Protein 4IKC (pdb70)

Radius of gyration: 18.91 Å; Cα contacts (8 Å, |Δi|>4): 505; chains: 1; bounding box: 49×42×54 Å

CATH classification: 3.90.190.10

Structure (mmCIF, N/CA/C/O backbone):
data_4IKC
#
_entry.id   4IKC
#
_cell.length_a   77.580
_cell.length_b   77.580
_cell.length_c   85.240
_cell.angle_alpha   90.00
_cell.angle_beta   90.00
_cell.angle_gamma   120.00
#
_symmetry.space_group_name_H-M   'P 64'
#
loop_
_entity.id
_entity.type
_entity.pdbx_description
1 polymer 'Phosphotidylinositol phosphatase PTPRQ'
2 non-polymer 'SULFATE ION'
3 non-polymer 'CHLORIDE ION'
4 water water
#
loop_
_atom_site.group_PDB
_atom_site.id
_atom_site.type_symbol
_atom_site.label_atom_id
_atom_site.label_alt_id
_atom_site.label_comp_id
_atom_site.label_asym_id
_atom_site.label_entity_id
_atom_site.label_seq_id
_atom_site.pdbx_PDB_ins_code
_atom_site.Cartn_x
_atom_site.Cartn_y
_atom_site.Cartn_z
_atom_site.occupancy
_atom_site.B_iso_or_equiv
_atom_site.auth_seq_id
_atom_site.auth_comp_id
_atom_site.auth_asym_id
_atom_site.auth_atom_id
_atom_site.pdbx_PDB_model_num
ATOM 1 N N . HIS A 1 1 ? 42.619 0.705 -11.546 1.00 51.87 2659 HIS A N 1
ATOM 2 C CA . HIS A 1 1 ? 42.180 1.526 -10.422 1.00 45.37 2659 HIS A CA 1
ATOM 3 C C . HIS A 1 1 ? 43.167 1.424 -9.244 1.00 34.78 2659 HIS A C 1
ATOM 4 O O . HIS A 1 1 ? 43.668 0.345 -8.906 1.00 34.13 2659 HIS A O 1
ATOM 18 N N . MET A 1 2 ? 43.477 2.580 -8.666 1.00 27.01 2660 MET A N 1
ATOM 19 C CA . MET A 1 2 ? 44.440 2.681 -7.576 1.00 20.83 2660 MET A CA 1
ATOM 20 C C . MET A 1 2 ? 44.059 3.892 -6.769 1.00 18.13 2660 MET A C 1
ATOM 21 O O . MET A 1 2 ? 43.550 4.866 -7.316 1.00 19.27 2660 MET A O 1
ATOM 35 N N . PRO A 1 3 ? 44.361 3.880 -5.461 1.00 16.05 2661 PRO A N 1
ATOM 36 C CA . PRO A 1 3 ? 44.353 5.124 -4.713 1.00 15.18 2661 PRO A CA 1
ATOM 37 C C . PRO A 1 3 ? 45.281 6.159 -5.355 1.00 14.00 2661 PRO A C 1
ATOM 38 O O . PRO A 1 3 ? 46.174 5.833 -6.191 1.00 17.89 2661 PRO A O 1
ATOM 49 N N . ILE A 1 4 ? 45.086 7.408 -4.941 1.00 13.89 2662 ILE A N 1
ATOM 50 C CA . ILE A 1 4 ? 45.827 8.559 -5.485 1.00 14.85 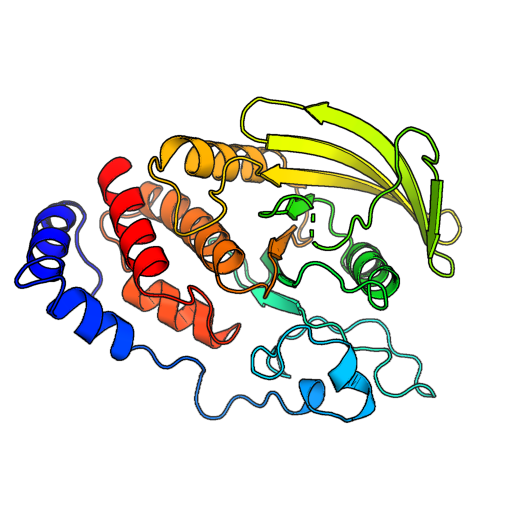2662 ILE A CA 1
ATOM 51 C C . ILE A 1 4 ? 46.736 9.119 -4.381 1.00 17.14 2662 ILE A C 1
ATOM 52 O O . ILE A 1 4 ? 46.276 9.359 -3.272 1.00 16.52 2662 ILE A O 1
ATOM 68 N N . SER A 1 5 ? 48.019 9.344 -4.666 1.00 17.49 2663 SER A N 1
ATOM 69 C CA . SER A 1 5 ? 48.892 9.896 -3.642 1.00 18.68 2663 SER A CA 1
ATOM 70 C C . SER A 1 5 ? 48.496 11.334 -3.331 1.00 18.99 2663 SER A C 1
ATOM 71 O O . SER A 1 5 ? 48.008 12.032 -4.192 1.00 20.47 2663 SER A O 1
ATOM 79 N N . LYS A 1 6 ? 48.659 11.764 -2.086 1.00 18.88 2664 LYS A N 1
ATOM 80 C CA . LYS A 1 6 ? 48.466 13.166 -1.727 1.00 19.79 2664 LYS A CA 1
ATOM 81 C C . LYS A 1 6 ? 49.205 14.099 -2.684 1.00 20.22 2664 LYS A C 1
ATOM 82 O O . LYS A 1 6 ? 48.627 15.105 -3.111 1.00 23.65 2664 LYS A O 1
ATOM 101 N N . LYS A 1 7 ? 50.453 13.769 -3.016 1.00 23.12 2665 LYS A N 1
ATOM 102 C CA . LYS A 1 7 ? 51.254 14.640 -3.885 1.00 25.92 2665 LYS A CA 1
ATOM 103 C C . LYS A 1 7 ? 50.659 14.793 -5.287 1.00 33.22 2665 LYS A C 1
ATOM 104 O O . LYS A 1 7 ? 50.788 15.844 -5.913 1.00 32.34 2665 LYS A O 1
ATOM 123 N N . SER A 1 8 ? 50.021 13.736 -5.770 1.00 24.32 2666 SER A N 1
ATOM 124 C CA . SER A 1 8 ? 49.415 13.727 -7.100 1.00 23.26 2666 SER A CA 1
ATOM 125 C C . SER A 1 8 ? 47.966 14.214 -7.105 1.00 20.45 2666 SER A C 1
ATOM 126 O O . SER A 1 8 ? 47.388 14.363 -8.170 1.00 21.91 2666 SER A O 1
ATOM 134 N N . PHE A 1 9 ? 47.371 14.484 -5.945 1.00 19.28 2667 PHE A N 1
ATOM 135 C CA . PHE A 1 9 ? 45.924 14.632 -5.917 1.00 18.09 2667 PHE A CA 1
ATOM 136 C C . PHE A 1 9 ? 45.414 15.862 -6.682 1.00 19.40 2667 PHE A C 1
ATOM 137 O O . PHE A 1 9 ? 44.391 15.800 -7.381 1.00 18.99 2667 PHE A O 1
ATOM 154 N N . LEU A 1 10 ? 46.110 16.987 -6.585 1.00 21.14 2668 LEU A N 1
ATOM 155 C CA . LEU A 1 10 ? 45.620 18.188 -7.284 1.00 22.59 2668 LEU A CA 1
ATOM 156 C C . LEU A 1 10 ? 45.676 17.993 -8.800 1.00 19.57 2668 LEU A C 1
ATOM 157 O O . LEU A 1 10 ? 44.719 18.314 -9.506 1.00 22.51 2668 LEU A O 1
ATOM 173 N N . GLN A 1 11 ? 46.770 17.436 -9.293 1.00 21.65 2669 GLN A N 1
ATOM 174 C CA . GLN A 1 11 ? 46.881 17.106 -10.710 1.00 24.00 2669 GLN A CA 1
ATOM 175 C C . GLN A 1 11 ? 45.788 16.134 -11.171 1.00 26.09 2669 GLN A C 1
ATOM 176 O O . GLN A 1 11 ? 45.225 16.263 -12.266 1.00 22.70 2669 GLN A O 1
ATOM 190 N N . HIS A 1 12 ? 45.493 15.149 -10.333 1.00 19.18 2670 HIS A N 1
ATOM 191 C CA . HIS A 1 12 ? 44.432 14.191 -10.610 1.00 18.38 2670 HIS A CA 1
ATOM 192 C C . HIS A 1 12 ? 43.096 14.905 -10.793 1.00 19.41 2670 HIS A C 1
ATOM 193 O O . HIS A 1 12 ? 42.383 14.675 -11.774 1.00 19.80 2670 HIS A O 1
ATOM 208 N N . VAL A 1 13 ? 42.737 15.775 -9.851 1.00 18.87 2671 VAL A N 1
ATOM 209 C CA . VAL A 1 13 ? 41.490 16.497 -9.941 1.00 17.27 2671 VAL A CA 1
ATOM 210 C C . VAL A 1 13 ? 41.459 17.428 -11.163 1.00 19.11 2671 VAL A C 1
ATOM 211 O O . VAL A 1 13 ? 40.424 17.506 -11.842 1.00 19.70 2671 VAL A O 1
ATOM 224 N N . GLU A 1 14 ? 42.578 18.077 -11.459 1.00 21.84 2672 GLU A N 1
ATOM 225 C CA . GLU A 1 14 ? 42.633 18.968 -12.633 1.00 21.92 2672 GLU A CA 1
ATOM 226 C C . GLU A 1 14 ? 42.365 18.198 -13.909 1.00 22.67 2672 GLU A C 1
ATOM 227 O O . GLU A 1 14 ? 41.630 18.670 -14.782 1.00 23.27 2672 GLU A O 1
ATOM 239 N N . GLU A 1 15 ? 42.900 16.991 -14.006 1.00 21.12 2673 GLU A N 1
ATOM 240 C CA . GLU A 1 15 ? 42.657 16.149 -15.165 1.00 25.38 2673 GLU A CA 1
ATOM 241 C C . GLU A 1 15 ? 41.178 15.737 -15.250 1.00 22.29 2673 GLU A C 1
ATOM 242 O O . GLU A 1 15 ? 40.580 15.682 -16.338 1.00 25.80 2673 GLU A O 1
ATOM 254 N N . LEU A 1 16 ? 40.564 15.459 -14.097 1.00 20.83 2674 LEU A N 1
ATOM 255 C CA . LEU A 1 16 ? 39.166 15.052 -14.106 1.00 19.57 2674 LEU A CA 1
ATOM 256 C C . LEU A 1 16 ? 38.245 16.199 -14.511 1.00 22.41 2674 LEU A C 1
ATOM 257 O O . LEU A 1 16 ? 37.155 15.991 -15.051 1.00 20.68 2674 LEU A O 1
ATOM 273 N N . CYS A 1 17 ? 38.670 17.421 -14.217 1.00 20.03 2675 CYS A N 1
ATOM 274 C CA . CYS A 1 17 ? 37.868 18.607 -14.488 1.00 23.80 2675 CYS A CA 1
ATOM 275 C C . CYS A 1 17 ? 37.973 19.101 -15.930 1.00 24.14 2675 CYS A C 1
ATOM 276 O O . CYS A 1 17 ? 37.094 19.825 -16.385 1.00 28.01 2675 CYS A O 1
ATOM 284 N N . THR A 1 18 ? 39.022 18.730 -16.642 1.00 23.28 2676 THR A N 1
ATOM 285 C CA . THR A 1 18 ? 39.217 19.299 -17.987 1.00 24.85 2676 THR A CA 1
ATOM 286 C C . THR A 1 18 ? 38.138 18.825 -18.983 1.00 28.68 2676 THR A C 1
ATOM 287 O O . THR A 1 18 ? 37.437 17.859 -18.737 1.00 30.35 2676 THR A O 1
ATOM 298 N N . ASN A 1 19 ? 38.011 19.511 -20.129 1.00 31.03 2677 ASN A N 1
ATOM 299 C CA . ASN A 1 19 ? 36.980 19.165 -21.125 1.00 31.84 2677 ASN A CA 1
ATOM 300 C C . ASN A 1 19 ? 35.564 18.992 -20.527 1.00 30.72 2677 ASN A C 1
ATOM 301 O O . ASN A 1 19 ? 34.832 18.021 -20.815 1.00 33.97 2677 ASN A O 1
ATOM 312 N N . ASN A 1 20 ? 35.185 19.949 -19.693 1.00 24.94 2678 ASN A N 1
ATOM 313 C CA . ASN A 1 20 ? 33.892 19.971 -19.057 1.00 29.37 2678 ASN A CA 1
ATOM 314 C C . ASN A 1 20 ? 33.626 18.762 -18.164 1.00 34.88 2678 ASN A C 1
ATOM 315 O O . ASN A 1 20 ? 32.610 18.087 -18.321 1.00 30.64 2678 ASN A O 1
ATOM 326 N N . ASN A 1 21 ? 34.553 18.502 -17.244 1.00 26.13 2679 ASN A N 1
ATOM 327 C CA . ASN A 1 21 ? 34.463 17.368 -16.327 1.00 24.31 2679 ASN A CA 1
ATOM 328 C C . ASN A 1 21 ? 34.259 16.066 -17.079 1.00 28.88 2679 ASN A C 1
ATOM 329 O O . ASN A 1 21 ? 33.609 15.155 -16.559 1.00 27.28 2679 ASN A O 1
ATOM 340 N N . LEU A 1 22 ? 34.809 15.956 -18.287 1.00 28.47 2680 LEU A N 1
ATOM 341 C CA . LEU A 1 22 ? 34.674 14.742 -19.071 1.00 29.62 2680 LEU A CA 1
ATOM 342 C C . LEU A 1 22 ? 35.035 13.491 -18.259 1.00 30.26 2680 LEU A C 1
ATOM 343 O O . LEU A 1 22 ? 34.234 12.571 -18.154 1.00 30.31 2680 LEU A O 1
ATOM 359 N N . LYS A 1 23 ? 36.239 13.450 -17.692 1.00 24.30 2681 LYS A N 1
ATOM 360 C CA . LYS A 1 23 ? 36.690 12.254 -17.001 1.00 21.38 2681 LYS A CA 1
ATOM 361 C C . LYS A 1 23 ? 35.997 12.114 -15.632 1.00 18.38 2681 LYS A C 1
ATOM 362 O O . LYS A 1 23 ? 35.759 11.004 -15.176 1.00 23.88 2681 LYS A O 1
ATOM 381 N N . PHE A 1 24 ? 35.661 13.234 -15.008 1.00 21.21 2682 PHE A N 1
ATOM 382 C CA . PHE A 1 24 ? 34.910 13.180 -13.748 1.00 19.03 2682 PHE A CA 1
ATOM 383 C C . PHE A 1 24 ? 33.588 12.459 -14.014 1.00 20.96 2682 PHE A C 1
ATOM 384 O O . PHE A 1 24 ? 33.178 11.597 -13.232 1.00 21.58 2682 PHE A O 1
ATOM 401 N N . GLN A 1 25 ? 32.899 12.831 -15.098 1.00 23.97 2683 GLN A N 1
ATOM 402 C CA . GLN A 1 25 ? 31.593 12.253 -15.427 1.00 22.86 2683 GLN A CA 1
ATOM 403 C C . GLN A 1 25 ? 31.742 10.804 -15.831 1.00 25.35 2683 GLN A C 1
ATOM 404 O O . GLN A 1 25 ? 30.918 9.962 -15.440 1.00 26.04 2683 GLN A O 1
ATOM 418 N N . GLU A 1 26 ? 32.746 10.516 -16.657 1.00 26.00 2684 GLU A N 1
ATOM 419 C CA . GLU A 1 26 ? 33.001 9.144 -17.073 1.00 29.99 2684 GLU A CA 1
ATOM 420 C C . GLU A 1 26 ? 33.199 8.244 -15.852 1.00 26.96 2684 GLU A C 1
ATOM 421 O O . GLU A 1 26 ? 32.564 7.204 -15.725 1.00 27.54 2684 GLU A O 1
ATOM 433 N N . GLU A 1 27 ? 34.099 8.660 -14.963 1.00 22.18 2685 GLU A N 1
ATOM 434 C CA . GLU A 1 27 ? 34.390 7.956 -13.729 1.00 23.97 2685 GLU A CA 1
ATOM 435 C C . GLU A 1 27 ? 33.141 7.727 -12.868 1.00 19.28 2685 GLU A C 1
ATOM 436 O O . GLU A 1 27 ? 32.845 6.610 -12.443 1.00 23.16 2685 GLU A O 1
ATOM 448 N N . PHE A 1 28 ? 32.403 8.791 -12.618 1.00 20.80 2686 PHE A N 1
ATOM 449 C CA . PHE A 1 28 ? 31.228 8.712 -11.742 1.00 19.20 2686 PHE A CA 1
ATOM 450 C C . PHE A 1 28 ? 30.167 7.784 -12.362 1.00 26.53 2686 PHE A C 1
ATOM 451 O O . PHE A 1 28 ? 29.523 7.007 -11.656 1.00 24.63 2686 PHE A O 1
ATOM 468 N N . SER A 1 29 ? 30.035 7.824 -13.687 1.00 30.49 2687 SER A N 1
ATOM 469 C CA . SER A 1 29 ? 29.128 6.927 -14.415 1.00 27.11 2687 SER A CA 1
ATOM 470 C C . SER A 1 29 ? 29.606 5.469 -14.409 1.00 28.02 2687 SER A C 1
ATOM 471 O O . SER A 1 29 ? 28.806 4.574 -14.645 1.00 37.32 2687 SER A O 1
ATOM 479 N N . GLU A 1 30 ? 30.878 5.217 -14.116 1.00 34.45 2688 GLU A N 1
ATOM 480 C CA . GLU A 1 30 ? 31.376 3.846 -13.948 1.00 40.30 2688 GLU A CA 1
ATOM 481 C C . GLU A 1 30 ? 30.861 3.157 -12.691 1.00 36.40 2688 GLU A C 1
ATOM 482 O O . GLU A 1 30 ? 30.718 1.941 -12.668 1.00 36.62 2688 GLU A O 1
ATOM 494 N N . LEU A 1 31 ? 30.633 3.925 -11.631 1.00 27.47 2689 LEU A N 1
ATOM 495 C CA . LEU A 1 31 ? 30.128 3.381 -10.384 1.00 23.28 2689 LEU A CA 1
ATOM 496 C C . LEU A 1 31 ? 28.672 2.956 -10.560 1.00 19.00 2689 LEU A C 1
ATOM 497 O O . LEU A 1 31 ? 27.799 3.796 -10.749 1.00 23.01 2689 LEU A O 1
ATOM 513 N N . PRO A 1 32 ? 28.379 1.657 -10.427 1.00 28.03 2690 PRO A N 1
ATOM 514 C CA . PRO A 1 32 ? 26.953 1.311 -10.386 1.00 25.13 2690 PRO A CA 1
ATOM 515 C C . PRO A 1 32 ? 26.278 1.875 -9.129 1.00 20.07 2690 PRO A C 1
ATOM 516 O O . PRO A 1 32 ? 26.926 2.155 -8.105 1.00 25.08 2690 PRO A O 1
ATOM 527 N N . LYS A 1 33 ? 24.979 2.020 -9.230 1.00 21.07 2691 LYS A N 1
ATOM 528 C CA . LYS A 1 33 ? 24.177 2.654 -8.198 1.00 22.59 2691 LYS A CA 1
ATOM 529 C C . LYS A 1 33 ? 24.057 1.681 -7.045 1.00 21.92 2691 LYS A C 1
ATOM 530 O O . LYS A 1 33 ? 23.911 2.073 -5.901 1.00 19.60 2691 LYS A O 1
ATOM 549 N N . PHE A 1 34 ? 24.133 0.402 -7.361 1.00 20.51 2692 PHE A N 1
ATOM 550 C CA . PHE A 1 34 ? 23.911 -0.638 -6.360 1.00 17.16 2692 PHE A CA 1
ATOM 551 C C . PHE A 1 34 ? 24.742 -1.835 -6.748 1.00 19.16 2692 PHE A C 1
ATOM 552 O O . PHE A 1 34 ? 25.197 -1.969 -7.903 1.00 22.93 2692 PHE A O 1
ATOM 569 N N . LEU A 1 35 ? 24.924 -2.722 -5.791 1.00 15.35 2693 LEU A N 1
ATOM 570 C CA . LEU A 1 35 ? 25.646 -3.922 -6.032 1.00 21.33 2693 LEU A CA 1
ATOM 571 C C . LEU A 1 35 ? 24.716 -4.975 -6.568 1.00 21.69 2693 LEU A C 1
ATOM 572 O O . LEU A 1 35 ? 23.672 -5.356 -5.956 1.00 22.10 2693 LEU A O 1
ATOM 588 N N . GLN A 1 36 ? 25.131 -5.443 -7.748 1.00 34.27 2694 GLN A N 1
ATOM 589 C CA . GLN A 1 36 ? 24.572 -6.611 -8.387 1.00 39.95 2694 GLN A CA 1
ATOM 590 C C . GLN A 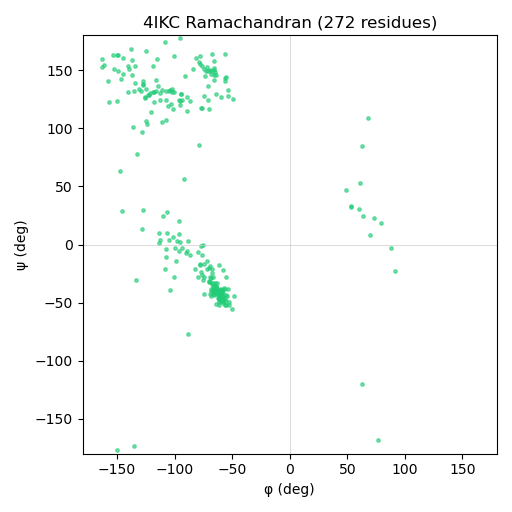1 36 ? 24.512 -7.771 -7.408 1.00 35.91 2694 GLN A C 1
ATOM 591 O O . GLN A 1 36 ? 25.538 -8.176 -6.804 1.00 31.65 2694 GLN A O 1
ATOM 605 N N . ASP A 1 37 ? 23.302 -8.309 -7.282 1.00 20.75 2695 ASP A N 1
ATOM 606 C CA . ASP A 1 37 ? 23.017 -9.526 -6.531 1.00 23.60 2695 ASP A CA 1
ATOM 607 C C . ASP A 1 37 ? 22.930 -9.361 -4.997 1.00 25.54 2695 ASP A C 1
ATOM 608 O O . ASP A 1 37 ? 23.039 -10.338 -4.261 1.00 35.16 2695 ASP A O 1
ATOM 617 N N . LEU A 1 38 ? 22.732 -8.136 -4.502 1.00 20.07 2696 LEU A N 1
ATOM 618 C CA . LEU A 1 38 ? 22.312 -7.970 -3.124 1.00 20.18 2696 LEU A CA 1
ATOM 619 C C . LEU A 1 38 ? 20.846 -7.573 -3.136 1.00 19.76 2696 LEU A C 1
ATOM 620 O O . LEU A 1 38 ? 20.506 -6.510 -3.660 1.00 25.90 2696 LEU A O 1
ATOM 636 N N . SER A 1 39 ? 20.016 -8.397 -2.515 1.00 18.60 2697 SER A N 1
ATOM 637 C CA . SER A 1 39 ? 18.575 -8.241 -2.587 1.00 18.71 2697 SER A CA 1
ATOM 638 C C . SER A 1 39 ? 18.136 -7.067 -1.753 1.00 16.60 2697 SER A C 1
ATOM 639 O O . SER A 1 39 ? 18.687 -6.820 -0.670 1.00 17.80 2697 SER A O 1
ATOM 647 N N . SER A 1 40 ? 17.101 -6.383 -2.256 1.00 16.27 2698 SER A N 1
ATOM 648 C CA . SER A 1 40 ? 16.395 -5.355 -1.483 1.00 15.80 2698 SER A CA 1
ATOM 649 C C . SER A 1 40 ? 14.909 -5.654 -1.501 1.00 17.32 2698 SER A C 1
ATOM 650 O O . SER A 1 40 ? 14.077 -4.750 -1.377 1.00 16.88 2698 SER A O 1
ATOM 658 N N . THR A 1 41 ? 14.538 -6.933 -1.607 1.00 15.56 2699 THR A N 1
ATOM 659 C CA . THR A 1 41 ? 13.137 -7.276 -1.716 1.00 15.67 2699 THR A CA 1
ATOM 660 C C . THR A 1 41 ? 12.351 -6.956 -0.457 1.00 15.82 2699 THR A C 1
ATOM 661 O O . THR A 1 41 ? 11.159 -6.674 -0.577 1.00 17.91 2699 THR A O 1
ATOM 672 N N . ASP A 1 42 ? 12.958 -6.959 0.737 1.00 15.00 2700 ASP A N 1
ATOM 673 C CA . ASP A 1 42 ? 12.182 -6.670 1.951 1.00 14.68 2700 ASP A CA 1
ATOM 674 C C . ASP A 1 42 ? 11.539 -5.300 1.828 1.00 13.73 2700 ASP A C 1
ATOM 675 O O . ASP A 1 42 ? 10.374 -5.112 2.212 1.00 13.44 2700 ASP A O 1
ATOM 684 N N . ALA A 1 43 ? 12.309 -4.346 1.312 1.00 14.28 2701 ALA A N 1
ATOM 685 C CA . ALA A 1 43 ? 11.868 -2.955 1.173 1.00 12.09 2701 ALA A CA 1
ATOM 686 C C . ALA A 1 43 ? 10.758 -2.809 0.155 1.00 13.37 2701 ALA A C 1
ATOM 687 O O . ALA A 1 43 ? 10.016 -1.817 0.176 1.00 15.87 2701 ALA A O 1
ATOM 694 N N . ASP A 1 44 ? 10.639 -3.786 -0.740 1.00 12.85 2702 ASP A N 1
ATOM 695 C CA . ASP A 1 44 ? 9.614 -3.780 -1.798 1.00 13.75 2702 ASP A CA 1
ATOM 696 C C . ASP A 1 44 ? 8.333 -4.537 -1.419 1.00 13.07 2702 ASP A C 1
ATOM 697 O O . ASP A 1 44 ? 7.376 -4.571 -2.189 1.00 15.76 2702 ASP A O 1
ATOM 706 N N . LEU A 1 45 ? 8.302 -5.148 -0.237 1.00 12.81 2703 LEU A N 1
ATOM 707 C CA . LEU A 1 45 ? 7.117 -5.878 0.171 1.00 13.37 2703 LEU A CA 1
ATOM 708 C C . LEU A 1 45 ? 5.960 -4.903 0.316 1.00 14.18 2703 LEU A C 1
ATOM 709 O O . LEU A 1 45 ? 6.161 -3.758 0.717 1.00 13.08 2703 LEU A O 1
ATOM 725 N N . PRO A 1 46 ? 4.744 -5.343 0.004 1.00 14.94 2704 PRO A N 1
ATOM 726 C CA . PRO A 1 46 ? 3.613 -4.401 -0.054 1.00 14.90 2704 PRO A CA 1
ATOM 727 C C . PRO A 1 46 ? 3.410 -3.626 1.246 1.00 15.53 2704 PRO A C 1
ATOM 728 O O . PRO A 1 46 ? 3.126 -2.406 1.214 1.00 19.37 2704 PRO A O 1
ATOM 739 N N . TRP A 1 47 ? 3.608 -4.292 2.367 1.00 14.23 2705 TRP A N 1
ATOM 740 C CA . TRP A 1 47 ? 3.391 -3.693 3.686 1.00 17.82 2705 TRP A CA 1
ATOM 741 C C . TRP A 1 47 ? 4.488 -2.736 4.119 1.00 17.17 2705 TRP A C 1
ATOM 742 O O . TRP A 1 47 ? 4.337 -2.052 5.145 1.00 18.05 2705 TRP A O 1
ATOM 763 N N . ASN A 1 48 ? 5.592 -2.697 3.366 1.00 12.25 2706 ASN A N 1
ATOM 764 C CA . ASN A 1 48 ? 6.688 -1.800 3.661 1.00 11.77 2706 ASN A CA 1
ATOM 765 C C . ASN A 1 48 ? 6.799 -0.621 2.671 1.00 13.96 2706 ASN A C 1
ATOM 766 O O . ASN A 1 48 ? 7.543 0.316 2.931 1.00 13.06 2706 ASN A O 1
ATOM 777 N N . ARG A 1 49 ? 6.079 -0.635 1.560 1.00 16.82 2707 ARG A N 1
ATOM 778 C CA . ARG A 1 49 ? 6.380 0.344 0.505 1.00 17.17 2707 ARG A CA 1
ATOM 779 C C . ARG A 1 49 ? 6.077 1.790 0.944 1.00 15.98 2707 ARG A C 1
ATOM 780 O O . ARG A 1 49 ? 6.843 2.701 0.547 1.00 17.35 2707 ARG A O 1
ATOM 801 N N . ALA A 1 50 ? 5.059 1.983 1.780 1.00 13.87 2708 ALA A N 1
ATOM 802 C CA . ALA A 1 50 ? 4.715 3.325 2.269 1.00 15.96 2708 ALA A CA 1
ATOM 803 C C . ALA A 1 50 ? 5.674 3.838 3.326 1.00 13.34 2708 ALA A C 1
ATOM 804 O O . ALA A 1 50 ? 5.494 4.949 3.856 1.00 15.46 2708 ALA A O 1
ATOM 811 N N . LYS A 1 51 ? 6.695 3.035 3.684 1.00 11.47 2709 LYS A N 1
ATOM 812 C CA . LYS A 1 51 ? 7.690 3.462 4.661 1.00 11.60 2709 LYS A CA 1
ATOM 813 C C . LYS A 1 51 ? 8.944 3.999 3.989 1.00 11.70 2709 LYS A C 1
ATOM 814 O O . LYS A 1 51 ? 9.945 4.346 4.658 1.00 11.53 2709 LYS A O 1
ATOM 833 N N . ASN A 1 52 ? 8.910 4.050 2.657 1.00 12.85 2710 ASN A N 1
ATOM 834 C CA . ASN A 1 52 ? 10.053 4.536 1.840 1.00 12.40 2710 ASN A CA 1
ATOM 835 C C . ASN A 1 52 ? 9.651 5.838 1.178 1.00 10.84 2710 ASN A C 1
ATOM 836 O O . ASN A 1 52 ? 8.654 5.906 0.476 1.00 12.16 2710 ASN A O 1
ATOM 847 N N . ARG A 1 53 ? 10.437 6.903 1.397 1.00 10.98 2711 ARG A N 1
ATOM 848 C CA . ARG A 1 53 ? 10.099 8.168 0.737 1.00 11.17 2711 ARG A CA 1
ATOM 849 C C . ARG A 1 53 ? 10.246 8.079 -0.801 1.00 11.22 2711 ARG A C 1
ATOM 850 O O . ARG A 1 53 ? 9.456 8.722 -1.526 1.00 14.64 2711 ARG A O 1
ATOM 871 N N . PHE A 1 54 ? 11.254 7.339 -1.273 1.00 12.39 2712 PHE A N 1
ATOM 872 C CA . PHE A 1 54 ? 11.551 7.236 -2.722 1.00 13.12 2712 PHE A CA 1
ATOM 873 C C . PHE A 1 54 ? 11.502 5.772 -3.115 1.00 14.64 2712 PHE A C 1
ATOM 874 O O . PHE A 1 54 ? 12.176 4.949 -2.488 1.00 16.17 2712 PHE A O 1
ATOM 891 N N . PRO A 1 55 ? 10.733 5.452 -4.164 1.00 14.78 2713 PRO A N 1
ATOM 892 C CA . PRO A 1 55 ? 10.571 4.007 -4.420 1.00 17.43 2713 PRO A CA 1
ATOM 893 C C . PRO A 1 55 ? 11.851 3.359 -4.922 1.00 22.02 2713 PRO A C 1
ATOM 894 O O . PRO A 1 55 ? 11.996 2.136 -4.793 1.00 21.79 2713 PRO A O 1
ATOM 905 N N . ASN A 1 56 ? 12.775 4.157 -5.444 1.00 15.25 2714 ASN A N 1
ATOM 906 C CA . ASN A 1 56 ? 14.032 3.622 -5.942 1.00 15.81 2714 ASN A CA 1
ATOM 907 C C . ASN A 1 56 ? 15.200 3.684 -4.975 1.00 16.18 2714 ASN A C 1
ATOM 908 O O . ASN A 1 56 ? 16.345 3.442 -5.372 1.00 18.32 2714 ASN A O 1
ATOM 919 N N . ILE A 1 57 ? 14.968 4.036 -3.708 1.00 13.70 2715 ILE A N 1
ATOM 920 C CA . ILE A 1 57 ? 16.036 4.094 -2.726 1.00 13.07 2715 ILE A CA 1
ATOM 921 C C . ILE A 1 57 ? 15.631 3.220 -1.564 1.00 15.42 2715 ILE A C 1
ATOM 922 O O . ILE A 1 57 ? 14.687 3.552 -0.820 1.00 15.12 2715 ILE A O 1
ATOM 938 N N . LYS A 1 58 ? 16.268 2.065 -1.475 1.00 13.23 2716 LYS A N 1
ATOM 939 C CA . LYS A 1 58 ? 15.888 1.011 -0.537 1.00 13.07 2716 LYS A CA 1
ATOM 940 C C . LYS A 1 58 ? 17.111 0.431 0.097 1.00 13.01 2716 LYS A C 1
ATOM 941 O O . LYS A 1 58 ? 18.157 0.376 -0.547 1.00 13.58 2716 LYS A O 1
ATOM 960 N N . PRO A 1 59 ? 17.032 0.012 1.369 1.00 10.28 2717 PRO A N 1
ATOM 961 C CA . PRO A 1 59 ? 18.158 -0.719 1.987 1.00 8.83 2717 PRO A CA 1
ATOM 962 C C . PRO A 1 59 ? 18.189 -2.130 1.485 1.00 10.16 2717 PRO A C 1
ATOM 963 O O . PRO A 1 59 ? 17.198 -2.684 1.041 1.00 12.65 2717 PRO A O 1
ATOM 974 N N . TYR A 1 60 ? 19.392 -2.696 1.504 1.00 11.80 2718 TYR A N 1
ATOM 975 C CA . TYR A 1 60 ? 19.537 -4.100 1.236 1.00 11.74 2718 TYR A CA 1
ATOM 976 C C . TYR A 1 60 ? 19.027 -4.936 2.399 1.00 10.63 2718 TYR A C 1
ATOM 977 O O . TYR A 1 60 ? 19.100 -4.521 3.544 1.00 12.66 2718 TYR A O 1
ATOM 995 N N . ASN A 1 61 ? 18.515 -6.127 2.075 1.00 11.90 2719 ASN A N 1
ATOM 996 C CA . ASN A 1 61 ? 18.022 -7.031 3.103 1.00 12.98 2719 ASN A CA 1
ATOM 997 C C . ASN A 1 61 ? 19.079 -7.329 4.165 1.00 14.44 2719 ASN A C 1
ATOM 998 O O . ASN A 1 61 ? 18.773 -7.379 5.371 1.00 15.94 2719 ASN A O 1
ATOM 1009 N N . ASN A 1 62 ? 20.319 -7.580 3.737 1.00 12.85 2720 ASN A N 1
ATOM 1010 C CA . ASN A 1 62 ? 21.282 -8.109 4.690 1.00 14.79 2720 ASN A CA 1
ATOM 1011 C C . ASN A 1 62 ? 21.735 -7.151 5.801 1.00 14.60 2720 ASN A C 1
ATOM 1012 O O . ASN A 1 62 ? 22.083 -7.616 6.911 1.00 17.98 2720 ASN A O 1
ATOM 1023 N N . ASN A 1 63 ? 21.725 -5.841 5.550 1.00 11.97 2721 ASN A N 1
ATOM 1024 C CA . ASN A 1 63 ? 22.263 -4.894 6.521 1.00 11.80 2721 ASN A CA 1
ATOM 1025 C C . ASN A 1 63 ? 21.286 -3.772 6.854 1.00 12.36 2721 ASN A C 1
ATOM 1026 O O . ASN A 1 63 ? 21.662 -2.791 7.491 1.00 12.93 2721 ASN A O 1
ATOM 1037 N N . ARG A 1 64 ? 20.014 -3.947 6.461 1.00 12.22 2722 ARG A N 1
ATOM 1038 C CA . ARG A 1 64 ? 19.024 -2.993 6.928 1.00 10.78 2722 ARG A CA 1
ATOM 1039 C C . ARG A 1 64 ? 18.900 -3.138 8.452 1.00 10.88 2722 ARG A C 1
ATOM 1040 O O . ARG A 1 64 ? 19.070 -4.239 9.015 1.00 13.07 2722 ARG A O 1
ATOM 1061 N N . VAL A 1 65 ? 18.561 -2.050 9.112 1.00 10.71 2723 VAL A N 1
ATOM 1062 C CA . VAL A 1 65 ? 18.396 -2.089 10.572 1.00 10.88 2723 VAL A CA 1
ATOM 1063 C C . VAL A 1 65 ? 17.064 -2.765 10.889 1.00 12.77 2723 VAL A C 1
ATOM 1064 O O . VAL A 1 65 ? 16.011 -2.258 10.539 1.00 14.23 2723 VAL A O 1
ATOM 1077 N N . LYS A 1 66 ? 17.128 -3.892 11.580 1.00 12.42 2724 LYS A N 1
ATOM 1078 C CA . LYS A 1 66 ? 15.929 -4.645 11.882 1.00 12.85 2724 LYS A CA 1
ATOM 1079 C C . LYS A 1 66 ? 15.442 -4.264 13.255 1.00 16.90 2724 LYS A C 1
ATOM 1080 O O . LYS A 1 66 ? 16.146 -4.419 14.255 1.00 18.37 2724 LYS A O 1
ATOM 1099 N N . LEU A 1 67 ? 14.224 -3.755 13.300 1.00 12.40 2725 LEU A N 1
ATOM 1100 C CA . LEU A 1 67 ? 13.552 -3.440 14.557 1.00 13.59 2725 LEU A CA 1
ATOM 1101 C C . LEU A 1 67 ? 13.010 -4.745 15.156 1.00 15.02 2725 LEU A C 1
ATOM 1102 O O . LEU A 1 67 ? 12.788 -5.717 14.430 1.00 15.34 2725 LEU A O 1
ATOM 1118 N N . ILE A 1 68 ? 12.792 -4.764 16.474 1.00 12.93 2726 ILE A N 1
ATOM 1119 C CA . ILE A 1 68 ? 12.209 -5.952 17.112 1.00 13.56 2726 ILE A CA 1
ATOM 1120 C C . ILE A 1 68 ? 10.847 -6.219 16.496 1.00 13.08 2726 ILE A C 1
ATOM 1121 O O . ILE A 1 68 ? 9.996 -5.328 16.402 1.00 16.78 2726 ILE A O 1
ATOM 1137 N N . ALA A 1 69 ? 10.678 -7.462 16.042 1.00 15.82 2727 ALA A N 1
ATOM 1138 C CA . ALA A 1 69 ? 9.501 -7.872 15.294 1.00 16.63 2727 ALA A CA 1
ATOM 1139 C C . ALA A 1 69 ? 8.402 -8.402 16.194 1.00 19.13 2727 ALA A C 1
ATOM 1140 O O . ALA A 1 69 ? 8.666 -9.011 17.242 1.00 21.86 2727 ALA A O 1
ATOM 1147 N N . ASP A 1 70 ? 7.183 -8.109 15.790 1.00 20.48 2728 ASP A N 1
ATOM 1148 C CA . ASP A 1 70 ? 5.983 -8.758 16.337 1.00 24.06 2728 ASP A CA 1
ATOM 1149 C C . ASP A 1 70 ? 5.620 -9.787 15.264 1.00 24.72 2728 ASP A C 1
ATOM 1150 O O . ASP A 1 70 ? 5.351 -9.426 14.115 1.00 22.48 2728 ASP A O 1
ATOM 1159 N N . ALA A 1 71 ? 5.668 -11.067 15.628 1.00 26.10 2729 ALA A N 1
ATOM 1160 C CA . ALA A 1 71 ? 5.478 -12.159 14.668 1.00 38.43 2729 ALA A CA 1
ATOM 1161 C C . ALA A 1 71 ? 4.135 -12.060 13.956 1.00 32.25 2729 ALA A C 1
ATOM 1162 O O . ALA A 1 71 ? 3.963 -12.596 12.853 1.00 34.68 2729 ALA A O 1
ATOM 1169 N N . SER A 1 72 ? 3.192 -11.364 14.572 1.00 25.13 2730 SER A N 1
ATOM 1170 C CA . SER A 1 72 ? 1.851 -11.268 14.020 1.00 30.74 2730 SER A CA 1
ATOM 1171 C C . SER A 1 72 ? 1.657 -10.012 13.185 1.00 26.88 2730 SER A C 1
ATOM 1172 O O . SER A 1 72 ? 0.577 -9.761 12.662 1.00 26.97 2730 SER A O 1
ATOM 1180 N N . VAL A 1 73 ? 2.708 -9.209 13.030 1.00 23.17 2731 VAL A N 1
ATOM 1181 C CA . VAL A 1 73 ? 2.586 -7.992 12.222 1.00 22.22 2731 VAL A CA 1
ATOM 1182 C C . VAL A 1 73 ? 3.705 -7.922 11.171 1.00 20.29 2731 VAL A C 1
ATOM 1183 O O . VAL A 1 73 ? 4.817 -7.474 11.458 1.00 19.25 2731 VAL A O 1
ATOM 1196 N N . PRO A 1 74 ? 3.418 -8.355 9.932 1.00 17.30 2732 PRO A N 1
ATOM 1197 C CA . PRO A 1 74 ? 4.394 -8.214 8.865 1.00 17.45 2732 PRO A CA 1
ATOM 1198 C C . PRO A 1 74 ? 4.880 -6.783 8.710 1.00 15.81 2732 PRO A C 1
ATOM 1199 O O . PRO A 1 74 ? 4.120 -5.812 8.737 1.00 18.14 2732 PRO A O 1
ATOM 1210 N N . GLY A 1 75 ? 6.194 -6.675 8.606 1.00 14.03 2733 GLY A N 1
ATOM 1211 C CA . GLY A 1 75 ? 6.818 -5.395 8.425 1.00 13.65 2733 GLY A CA 1
ATOM 1212 C C . GLY A 1 75 ? 7.143 -4.665 9.711 1.00 14.40 2733 GLY A C 1
ATOM 1213 O O . GLY A 1 75 ? 7.719 -3.583 9.662 1.00 14.00 2733 GLY A O 1
ATOM 1217 N N . SER A 1 76 ? 6.771 -5.230 10.864 1.00 15.14 2734 SER A N 1
ATOM 1218 C CA . SER A 1 76 ? 7.116 -4.587 12.124 1.00 14.80 2734 SER A CA 1
ATOM 1219 C C . SER A 1 76 ? 8.600 -4.467 12.348 1.00 15.30 2734 SER A C 1
ATOM 1220 O O . SER A 1 76 ? 8.998 -3.659 13.170 1.00 15.74 2734 SER A O 1
ATOM 1228 N N . ASP A 1 77 ? 9.419 -5.232 11.631 1.00 13.34 2735 ASP A N 1
ATOM 1229 C CA . ASP A 1 77 ? 10.848 -5.105 11.741 1.00 13.89 2735 ASP A CA 1
ATOM 1230 C C . ASP A 1 77 ? 11.472 -4.071 10.807 1.00 13.00 2735 ASP A C 1
ATOM 1231 O O . ASP A 1 77 ? 12.666 -3.922 10.838 1.00 13.50 2735 ASP A O 1
ATOM 1240 N N . TYR A 1 78 ? 10.672 -3.337 10.014 1.00 11.38 2736 TYR A N 1
ATOM 1241 C CA . TYR A 1 78 ? 11.225 -2.580 8.896 1.00 11.44 2736 TYR A CA 1
ATOM 1242 C C . TYR A 1 78 ? 11.337 -1.083 9.115 1.00 11.71 2736 TYR A C 1
ATOM 1243 O O . TYR A 1 78 ? 10.381 -0.415 9.508 1.00 11.52 2736 TYR A O 1
ATOM 1261 N N . ILE A 1 79 ? 12.504 -0.568 8.759 1.00 10.88 2737 ILE A N 1
ATOM 1262 C CA . ILE A 1 79 ? 12.721 0.861 8.598 1.00 10.13 2737 ILE A CA 1
ATOM 1263 C C . ILE A 1 79 ? 13.710 1.028 7.428 1.00 9.24 2737 ILE A C 1
ATOM 1264 O O . ILE A 1 79 ? 14.592 0.189 7.189 1.00 10.81 2737 ILE A O 1
ATOM 1280 N N . ASN A 1 80 ? 13.536 2.118 6.683 1.00 9.44 2738 ASN A N 1
ATOM 1281 C CA . ASN A 1 80 ? 14.487 2.405 5.585 1.00 9.25 2738 ASN A CA 1
ATOM 1282 C C . ASN A 1 80 ? 15.753 3.011 6.167 1.00 11.24 2738 ASN A C 1
ATOM 1283 O O . ASN A 1 80 ? 15.886 4.231 6.281 1.00 10.86 2738 ASN A O 1
ATOM 1294 N N . ALA A 1 81 ? 16.632 2.109 6.580 1.00 10.09 2739 ALA A N 1
ATOM 1295 C CA . ALA A 1 81 ? 17.862 2.481 7.291 1.00 10.19 2739 ALA A CA 1
ATOM 1296 C C . ALA A 1 81 ? 18.850 1.348 7.117 1.00 9.74 2739 ALA A C 1
ATOM 1297 O O . ALA A 1 81 ? 18.484 0.178 7.157 1.00 10.78 2739 ALA A O 1
ATOM 1304 N N . SER A 1 82 ? 20.120 1.714 6.920 1.00 10.07 2740 SER A N 1
ATOM 1305 C CA . SER A 1 82 ? 21.204 0.768 6.652 1.00 9.48 2740 SER A CA 1
ATOM 1306 C C . SER A 1 82 ? 22.361 0.984 7.599 1.00 10.00 2740 SER A C 1
ATOM 1307 O O . SER A 1 82 ? 22.739 2.104 7.837 1.00 10.65 2740 SER A O 1
ATOM 1315 N N . TYR A 1 83 ? 22.933 -0.098 8.086 1.00 10.71 2741 TYR A N 1
ATOM 1316 C CA . TYR A 1 83 ? 24.223 -0.016 8.768 1.00 11.25 2741 TYR A CA 1
ATOM 1317 C C . TYR A 1 83 ? 25.304 0.288 7.746 1.00 10.93 2741 TYR A C 1
ATOM 1318 O O . TYR A 1 83 ? 25.329 -0.311 6.652 1.00 13.51 2741 TYR A O 1
ATOM 1336 N N . ILE A 1 84 ? 26.195 1.215 8.116 1.00 11.13 2742 ILE A N 1
ATOM 1337 C CA . ILE A 1 84 ? 27.311 1.631 7.283 1.00 11.26 2742 ILE A CA 1
ATOM 1338 C C . ILE A 1 84 ? 28.561 1.584 8.142 1.00 12.09 2742 ILE A C 1
ATOM 1339 O O . ILE A 1 84 ? 28.561 2.045 9.295 1.00 13.97 2742 ILE A O 1
ATOM 1355 N N . SER A 1 85 ? 29.637 1.011 7.611 1.00 11.98 2743 SER A N 1
ATOM 1356 C CA . SER A 1 85 ? 30.874 0.953 8.356 1.00 13.66 2743 SER A CA 1
ATOM 1357 C C . SER A 1 85 ? 31.432 2.336 8.559 1.00 15.56 2743 SER A C 1
ATOM 1358 O O . SER A 1 85 ? 31.314 3.193 7.703 1.00 16.32 2743 SER A O 1
ATOM 1366 N N . GLY A 1 86 ? 32.070 2.509 9.71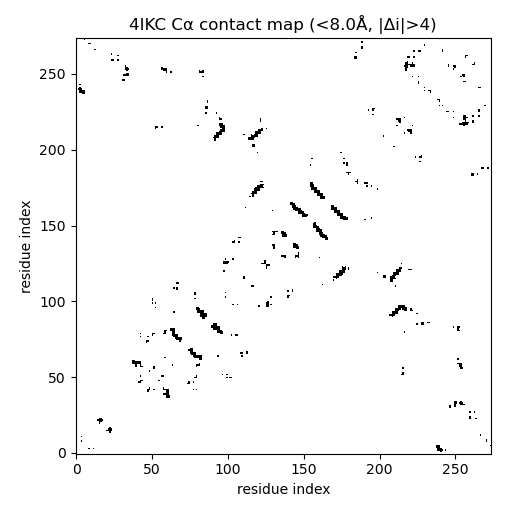1 1.00 16.89 2744 GLY A N 1
ATOM 1367 C CA . GLY A 1 86 ? 32.918 3.676 9.926 1.00 16.76 2744 GLY A CA 1
ATOM 1368 C C . GLY A 1 86 ? 34.356 3.331 9.614 1.00 17.71 2744 GLY A C 1
ATOM 1369 O O . GLY A 1 86 ? 34.698 2.211 9.258 1.00 16.70 2744 GLY A O 1
ATOM 1373 N N . TYR A 1 87 ? 35.207 4.342 9.723 1.00 18.93 2745 TYR A N 1
ATOM 1374 C CA . TYR A 1 87 ? 36.656 4.131 9.578 1.00 17.54 2745 TYR A CA 1
ATOM 1375 C C . TYR A 1 87 ? 37.215 3.129 10.581 1.00 17.93 2745 TYR A C 1
ATOM 1376 O O . TYR A 1 87 ? 37.944 2.205 10.167 1.00 25.42 2745 TYR A O 1
ATOM 1394 N N . LEU A 1 88 ? 36.917 3.223 11.870 1.00 19.07 2746 LEU A N 1
ATOM 1395 C CA . LEU A 1 88 ? 37.438 2.254 12.895 1.00 31.44 2746 LEU A CA 1
ATOM 1396 C C . LEU A 1 88 ? 36.532 1.119 13.366 1.00 39.63 2746 LEU A C 1
ATOM 1397 O O . LEU A 1 88 ? 36.934 0.307 14.227 1.00 33.00 2746 LEU A O 1
ATOM 1413 N N . CYS A 1 89 ? 35.288 1.061 12.890 1.00 27.41 2747 CYS A N 1
ATOM 1414 C CA . CYS A 1 89 ? 34.536 -0.089 13.225 1.00 30.86 2747 CYS A CA 1
ATOM 1415 C C . CYS A 1 89 ? 33.353 -0.272 12.301 1.00 17.17 2747 CYS A C 1
ATOM 1416 O O . CYS A 1 89 ? 32.786 0.686 11.712 1.00 18.60 2747 CYS A O 1
ATOM 1424 N N . PRO A 1 90 ? 32.959 -1.525 12.215 1.00 27.20 2748 PRO A N 1
ATOM 1425 C CA . PRO A 1 90 ? 31.828 -1.844 11.390 1.00 18.62 2748 PRO A CA 1
ATOM 1426 C C . PRO A 1 90 ? 30.611 -1.309 12.119 1.00 18.57 2748 PRO A C 1
ATOM 1427 O O . PRO A 1 90 ? 30.586 -1.186 13.344 1.00 20.28 2748 PRO A O 1
ATOM 1438 N N . ASN A 1 91 ? 29.579 -0.984 11.347 1.00 15.62 2749 ASN A N 1
ATOM 1439 C CA . ASN A 1 91 ? 28.288 -0.629 11.934 1.00 17.50 2749 ASN A CA 1
ATOM 1440 C C . ASN A 1 91 ? 28.333 0.648 12.794 1.00 16.04 2749 ASN A C 1
ATOM 1441 O O . ASN A 1 91 ? 27.514 0.855 13.694 1.00 16.88 2749 ASN A O 1
ATOM 1452 N N . GLU A 1 92 ? 29.289 1.511 12.509 1.00 15.05 2750 GLU A N 1
ATOM 1453 C CA . GLU A 1 92 ? 29.409 2.760 13.258 1.00 12.23 2750 GLU A CA 1
ATOM 1454 C C . GLU A 1 92 ? 28.245 3.707 13.003 1.00 13.50 2750 GLU A C 1
ATOM 1455 O O . GLU A 1 92 ? 27.849 4.473 13.884 1.00 14.17 2750 GLU A O 1
ATOM 1467 N N . PHE A 1 93 ? 27.733 3.668 11.779 1.00 12.98 2751 PHE A N 1
ATOM 1468 C CA . PHE A 1 93 ? 26.701 4.590 11.352 1.00 11.90 2751 PHE A CA 1
ATOM 1469 C C . PHE A 1 93 ? 25.454 3.830 10.974 1.00 11.96 2751 PHE A C 1
ATOM 1470 O O . PHE A 1 93 ? 25.488 2.671 10.574 1.00 11.22 2751 PHE A O 1
ATOM 1487 N N . ILE A 1 94 ? 24.324 4.512 11.091 1.00 11.00 2752 ILE A N 1
ATOM 1488 C CA . ILE A 1 94 ? 23.110 4.106 10.377 1.00 9.42 2752 ILE A CA 1
ATOM 1489 C C . ILE A 1 94 ? 22.753 5.243 9.431 1.00 11.04 2752 ILE A C 1
ATOM 1490 O O . ILE A 1 94 ? 22.616 6.373 9.863 1.00 12.75 2752 ILE A O 1
ATOM 1506 N N . ALA A 1 95 ? 22.648 4.973 8.130 1.00 10.28 2753 ALA A N 1
ATOM 1507 C CA . ALA A 1 95 ? 22.182 5.917 7.124 1.00 11.37 2753 ALA A CA 1
ATOM 1508 C C . ALA A 1 95 ? 20.712 5.689 6.909 1.00 9.59 2753 ALA A C 1
ATOM 1509 O O . ALA A 1 95 ? 20.273 4.584 6.607 1.00 10.84 2753 ALA A O 1
ATOM 1516 N N . THR A 1 96 ? 19.942 6.755 7.101 1.00 9.73 2754 THR A N 1
ATOM 1517 C CA . THR A 1 96 ? 18.502 6.648 6.992 1.00 10.39 2754 THR A CA 1
ATOM 1518 C C . THR A 1 96 ? 17.901 7.911 6.401 1.00 11.67 2754 THR A C 1
ATOM 1519 O O . THR A 1 96 ? 18.482 8.976 6.391 1.00 11.09 2754 THR A O 1
ATOM 1530 N N . GLN A 1 97 ? 16.694 7.785 5.889 1.00 12.09 2755 GLN A N 1
ATOM 1531 C CA . GLN A 1 97 ? 15.920 8.957 5.480 1.00 12.89 2755 GLN A CA 1
ATOM 1532 C C . GLN A 1 97 ? 15.393 9.674 6.735 1.00 11.21 2755 GLN A C 1
ATOM 1533 O O . GLN A 1 97 ? 15.153 9.066 7.769 1.00 12.10 2755 GLN A O 1
ATOM 1547 N N . GLY A 1 98 ? 15.201 10.982 6.650 1.00 12.85 2756 GLY A N 1
ATOM 1548 C CA . GLY A 1 98 ? 14.410 11.652 7.676 1.00 12.51 2756 GLY A CA 1
ATOM 1549 C C . GLY A 1 98 ? 13.042 10.983 7.732 1.00 14.21 2756 GLY A C 1
ATOM 1550 O O . GLY A 1 98 ? 12.516 10.573 6.697 1.00 12.26 2756 GLY A O 1
ATOM 1554 N N . PRO A 1 99 ? 12.454 10.842 8.926 1.00 11.69 2757 PRO A N 1
ATOM 1555 C CA . PRO A 1 99 ? 11.223 10.047 8.978 1.00 11.01 2757 PRO A CA 1
ATOM 1556 C C . PRO A 1 99 ? 10.085 10.685 8.208 1.00 12.30 2757 PRO A C 1
ATOM 1557 O O . PRO A 1 99 ? 9.995 11.902 8.030 1.00 13.63 2757 PRO A O 1
ATOM 1568 N N . LEU A 1 100 ? 9.232 9.819 7.671 1.00 12.83 2758 LEU A N 1
ATOM 1569 C CA . LEU A 1 100 ? 7.932 10.246 7.198 1.00 14.70 2758 LEU A CA 1
ATOM 1570 C C . LEU A 1 100 ? 7.021 10.411 8.425 1.00 12.23 2758 LEU A C 1
ATOM 1571 O O . LEU A 1 100 ? 7.302 9.893 9.492 1.00 12.58 2758 LEU A O 1
ATOM 1587 N N . PRO A 1 101 ? 5.915 11.127 8.266 1.00 13.71 2759 PRO A N 1
ATOM 1588 C CA . PRO A 1 101 ? 5.091 11.274 9.478 1.00 14.35 2759 PRO A CA 1
ATOM 1589 C C . PRO A 1 101 ? 4.728 9.960 10.137 1.00 16.59 2759 PRO A C 1
ATOM 1590 O O . PRO A 1 101 ? 4.740 9.772 11.378 1.00 17.43 2759 PRO A O 1
ATOM 1601 N N . GLY A 1 102 ? 4.446 8.972 9.310 1.00 13.74 2760 GLY A N 1
ATOM 1602 C CA . GLY A 1 102 ? 4.080 7.650 9.767 1.00 12.50 2760 GLY A CA 1
ATOM 1603 C C . GLY A 1 102 ? 5.201 6.738 10.206 1.00 13.28 2760 GLY A C 1
ATOM 1604 O O . GLY A 1 102 ? 4.969 5.615 10.669 1.00 16.49 2760 GLY A O 1
ATOM 1608 N N . THR A 1 103 ? 6.448 7.176 10.006 1.00 11.40 2761 THR A N 1
ATOM 1609 C CA . THR A 1 103 ? 7.593 6.419 10.492 1.00 11.46 2761 THR A CA 1
ATOM 1610 C C . THR A 1 103 ? 8.387 7.130 11.601 1.00 11.93 2761 THR A C 1
ATOM 1611 O O . THR A 1 103 ? 9.431 6.650 12.004 1.00 12.71 2761 THR A O 1
ATOM 1622 N N . VAL A 1 104 ? 7.853 8.236 12.130 1.00 12.18 2762 VAL A N 1
ATOM 1623 C CA . VAL A 1 104 ? 8.489 8.890 13.283 1.00 11.23 2762 VAL A CA 1
ATOM 1624 C C . VAL A 1 104 ? 8.615 7.915 14.474 1.00 12.96 2762 VAL A C 1
ATOM 1625 O O . VAL A 1 104 ? 9.670 7.843 15.135 1.00 12.80 2762 VAL A O 1
ATOM 1638 N N . GLY A 1 105 ? 7.544 7.197 14.788 1.00 13.17 2763 GLY A N 1
ATOM 1639 C CA . GLY A 1 105 ? 7.615 6.239 15.875 1.00 12.92 2763 GLY A CA 1
ATOM 1640 C C . GLY A 1 105 ? 8.666 5.176 15.618 1.00 13.73 2763 GLY A C 1
ATOM 1641 O O . GLY A 1 105 ? 9.400 4.778 16.496 1.00 14.13 2763 GLY A O 1
ATOM 1645 N N . ASP A 1 106 ? 8.721 4.677 14.378 1.00 13.19 2764 ASP A N 1
ATOM 1646 C CA . ASP A 1 106 ? 9.710 3.662 14.012 1.00 12.78 2764 ASP A CA 1
ATOM 1647 C C . ASP A 1 106 ? 11.137 4.196 14.190 1.00 11.15 2764 ASP A C 1
ATOM 1648 O O . ASP A 1 106 ? 12.038 3.481 14.587 1.00 11.86 2764 ASP A O 1
ATOM 1657 N N . PHE A 1 107 ? 11.338 5.449 13.783 1.00 10.84 2765 PHE A N 1
ATOM 1658 C CA . PHE A 1 107 ? 12.629 6.120 13.927 1.00 10.42 2765 PHE A CA 1
ATOM 1659 C C . PHE A 1 107 ? 13.038 6.136 15.382 1.00 11.26 2765 PHE A C 1
ATOM 1660 O O . PHE A 1 107 ? 14.159 5.772 15.707 1.00 11.26 2765 PHE A O 1
ATOM 1677 N N . TRP A 1 108 ? 12.142 6.540 16.278 1.00 11.27 2766 TRP A N 1
ATOM 1678 C CA . TRP A 1 108 ? 12.492 6.538 17.699 1.00 12.09 2766 TRP A CA 1
ATOM 1679 C C . TRP A 1 108 ? 12.639 5.151 18.283 1.00 12.19 2766 TRP A C 1
ATOM 1680 O O . TRP A 1 108 ? 13.476 4.968 19.173 1.00 13.54 2766 TRP A O 1
ATOM 1701 N N . ARG A 1 109 ? 11.880 4.176 17.796 1.00 12.31 2767 ARG A N 1
ATOM 1702 C CA . ARG A 1 109 ? 12.103 2.800 18.187 1.00 12.90 2767 ARG A CA 1
ATOM 1703 C C . ARG A 1 109 ? 13.504 2.322 17.778 1.00 12.38 2767 ARG A C 1
ATOM 1704 O O . ARG A 1 109 ? 14.199 1.625 18.521 1.00 13.13 2767 ARG A O 1
ATOM 1725 N N . MET A 1 110 ? 13.951 2.724 16.590 1.00 10.52 2768 MET A N 1
ATOM 1726 C CA . MET A 1 110 ? 15.322 2.435 16.160 1.00 9.40 2768 MET A CA 1
ATOM 1727 C C . MET A 1 110 ? 16.372 3.049 17.090 1.00 10.97 2768 MET A C 1
ATOM 1728 O O . MET A 1 110 ? 17.329 2.388 17.502 1.00 11.93 2768 MET A O 1
ATOM 1742 N N . VAL A 1 111 ? 16.195 4.330 17.389 1.00 10.79 2769 VAL A N 1
ATOM 1743 C CA . VAL A 1 111 ? 17.059 5.002 18.360 1.00 11.17 2769 VAL A CA 1
ATOM 1744 C C . VAL A 1 111 ? 17.106 4.216 19.668 1.00 12.62 2769 VAL A C 1
ATOM 1745 O O . VAL A 1 111 ? 18.178 3.934 20.213 1.00 12.73 2769 VAL A O 1
ATOM 1758 N N . TRP A 1 112 ? 15.941 3.855 20.191 1.00 11.62 2770 TRP A N 1
ATOM 1759 C CA . TRP A 1 112 ? 15.879 3.141 21.465 1.00 11.93 2770 TRP A CA 1
ATOM 1760 C C . TRP A 1 112 ? 16.579 1.792 21.411 1.00 13.53 2770 TRP A C 1
ATOM 1761 O O . TRP A 1 112 ? 17.412 1.444 22.272 1.00 14.26 2770 TRP A O 1
ATOM 1782 N N . GLU A 1 113 ? 16.222 0.988 20.421 1.00 12.72 2771 GLU A N 1
ATOM 1783 C CA . GLU A 1 113 ? 16.696 -0.380 20.362 1.00 12.16 2771 GLU A CA 1
ATOM 1784 C C . GLU A 1 113 ? 18.182 -0.498 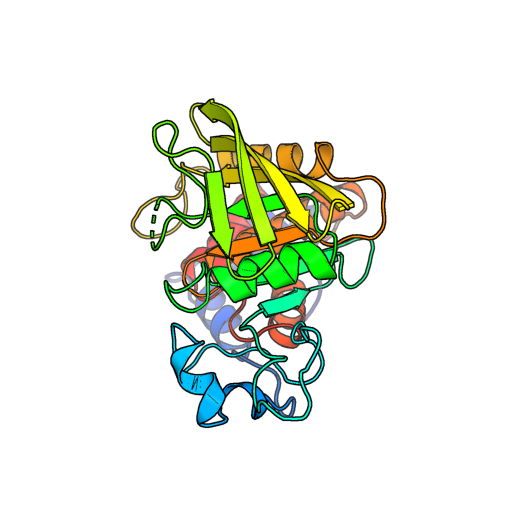20.041 1.00 13.28 2771 GLU A C 1
ATOM 1785 O O . GLU A 1 113 ? 18.853 -1.419 20.548 1.00 15.79 2771 GLU A O 1
ATOM 1797 N N . THR A 1 114 ? 18.707 0.460 19.256 1.00 12.66 2772 THR A N 1
ATOM 1798 C CA . THR A 1 114 ? 20.141 0.482 18.919 1.00 11.99 2772 THR A CA 1
ATOM 1799 C C . THR A 1 114 ? 20.959 1.229 19.984 1.00 14.51 2772 THR A C 1
ATOM 1800 O O . THR A 1 114 ? 22.188 1.206 19.972 1.00 14.94 2772 THR A O 1
ATOM 1811 N N . ARG A 1 115 ? 20.265 1.873 20.896 1.00 13.23 2773 ARG A N 1
ATOM 1812 C CA . ARG A 1 115 ? 20.867 2.673 21.972 1.00 14.37 2773 ARG A CA 1
ATOM 1813 C C . ARG A 1 115 ? 21.702 3.812 21.401 1.00 14.79 2773 ARG A C 1
ATOM 1814 O O . ARG A 1 115 ? 22.711 4.219 21.981 1.00 16.13 2773 ARG A O 1
ATOM 1835 N N . ALA A 1 116 ? 21.317 4.318 20.240 1.00 13.59 2774 ALA A N 1
ATOM 1836 C CA . ALA A 1 116 ? 22.014 5.429 19.617 1.00 13.16 2774 ALA A CA 1
ATOM 1837 C C . ALA A 1 116 ? 21.917 6.704 20.468 1.00 15.11 2774 ALA A C 1
ATOM 1838 O O . ALA A 1 116 ? 20.828 7.093 20.920 1.00 16.19 2774 ALA A O 1
ATOM 1845 N N . LYS A 1 117 ? 23.068 7.322 20.709 1.00 15.25 2775 LYS A N 1
ATOM 1846 C CA . LYS A 1 117 ? 23.105 8.536 21.537 1.00 16.22 2775 LYS A CA 1
ATOM 1847 C C . LYS A 1 117 ? 23.355 9.796 20.743 1.00 16.18 2775 LYS A C 1
ATOM 1848 O O . LYS A 1 117 ? 23.378 10.864 21.332 1.00 16.29 2775 LYS A O 1
ATOM 1867 N N . THR A 1 118 ? 23.593 9.664 19.434 1.00 14.51 2776 THR A N 1
ATOM 1868 C CA . THR A 1 118 ? 23.860 10.810 18.574 1.00 13.40 2776 THR A CA 1
ATOM 1869 C C . THR A 1 118 ? 23.070 10.685 17.273 1.00 14.60 2776 THR A C 1
ATOM 1870 O O . THR A 1 118 ? 23.090 9.619 16.621 1.00 14.26 2776 THR A O 1
ATOM 1881 N N . LEU A 1 119 ? 22.387 11.766 16.884 1.00 14.15 2777 LEU A N 1
ATOM 1882 C CA . LEU A 1 119 ? 21.718 11.872 15.582 1.00 12.43 2777 LEU A CA 1
ATOM 1883 C C . LEU A 1 119 ? 22.379 12.989 14.813 1.00 15.99 2777 LEU A C 1
ATOM 1884 O O . LEU A 1 119 ? 22.779 13.975 15.399 1.00 17.23 2777 LEU A O 1
ATOM 1900 N N . VAL A 1 120 ? 22.541 12.808 13.506 1.00 13.54 2778 VAL A N 1
ATOM 1901 C CA . VAL A 1 120 ? 23.051 13.854 12.625 1.00 12.20 2778 VAL A CA 1
ATOM 1902 C C . VAL A 1 120 ? 22.017 14.145 11.559 1.00 13.23 2778 VAL A C 1
ATOM 1903 O O . VAL A 1 120 ? 21.705 13.296 10.745 1.00 14.26 2778 VAL A O 1
ATOM 1916 N N . MET A 1 121 ? 21.467 15.352 11.601 1.00 13.71 2779 MET A N 1
ATOM 1917 C CA . MET A 1 121 ? 20.424 15.790 10.662 1.00 14.66 2779 MET A CA 1
ATOM 1918 C C . MET A 1 121 ? 21.020 16.797 9.686 1.00 17.55 2779 MET A C 1
ATOM 1919 O O . MET A 1 121 ? 21.548 17.836 10.108 1.00 17.14 2779 MET A O 1
ATOM 1933 N N . LEU A 1 122 ? 20.903 16.515 8.390 1.00 15.56 2780 LEU A N 1
ATOM 1934 C CA . LEU A 1 122 ? 21.582 17.319 7.367 1.00 14.81 2780 LEU A CA 1
ATOM 1935 C C . LEU A 1 122 ? 20.668 18.232 6.560 1.00 20.87 2780 LEU A C 1
ATOM 1936 O O . LEU A 1 122 ? 21.099 18.841 5.557 1.00 20.22 2780 LEU A O 1
ATOM 1952 N N . THR A 1 123 ? 19.428 18.333 7.023 1.00 19.89 2781 THR A N 1
ATOM 1953 C CA . THR A 1 123 ? 18.423 19.146 6.364 1.00 21.10 2781 THR A CA 1
ATOM 1954 C C . THR A 1 123 ? 17.863 20.127 7.370 1.00 23.49 2781 THR A C 1
ATOM 1955 O O . THR A 1 123 ? 18.065 19.992 8.568 1.00 24.00 2781 THR A O 1
ATOM 1966 N N . GLN A 1 124 ? 17.139 21.116 6.859 1.00 26.22 2782 GLN A N 1
ATOM 1967 C CA . GLN A 1 124 ? 16.209 21.904 7.663 1.00 34.46 2782 GLN A CA 1
ATOM 1968 C C . GLN A 1 124 ? 14.962 22.153 6.790 1.00 43.81 2782 GLN A C 1
ATOM 1969 O O . GLN A 1 124 ? 15.104 22.534 5.633 1.00 48.63 2782 GLN A O 1
ATOM 1983 N N . CYS A 1 125 ? 13.753 21.911 7.299 1.00 56.89 2783 CYS A N 1
ATOM 1984 C CA . CYS A 1 125 ? 13.549 21.300 8.601 1.00 47.50 2783 CYS A CA 1
ATOM 1985 C C . CYS A 1 125 ? 12.316 20.396 8.662 1.00 24.91 2783 CYS A C 1
ATOM 1986 O O . CYS A 1 125 ? 12.282 19.481 9.468 1.00 43.52 2783 CYS A O 1
ATOM 1994 N N . CYS A 1 133 ? 9.777 17.472 4.962 1.00 39.70 2791 CYS A N 1
ATOM 1995 C CA . CYS A 1 133 ? 10.782 17.381 6.025 1.00 44.24 2791 CYS A CA 1
ATOM 1996 C C . CYS A 1 133 ? 10.117 17.595 7.389 1.00 45.79 2791 CYS A C 1
ATOM 1997 O O . CYS A 1 133 ? 9.723 18.721 7.712 1.00 45.47 2791 CYS A O 1
ATOM 2004 N N . HIS A 1 134 ? 10.013 16.517 8.183 1.00 30.46 2792 HIS A N 1
ATOM 2005 C CA . HIS A 1 134 ? 9.182 16.496 9.388 1.00 29.17 2792 HIS A CA 1
ATOM 2006 C C . HIS A 1 134 ? 9.941 16.579 10.669 1.00 39.18 2792 HIS A C 1
ATOM 2007 O O . HIS A 1 134 ? 10.930 15.857 10.900 1.00 34.26 2792 HIS A O 1
ATOM 2022 N N . GLN A 1 135 ? 9.451 17.475 11.516 1.00 37.92 2793 GLN A N 1
ATOM 2023 C CA . GLN A 1 135 ? 10.038 17.614 12.802 1.00 25.48 2793 GLN A CA 1
ATOM 2024 C C . GLN A 1 135 ? 9.546 16.451 13.637 1.00 23.52 2793 GLN A C 1
ATOM 2025 O O . GLN A 1 135 ? 8.340 16.269 13.887 1.00 25.58 2793 GLN A O 1
ATOM 2039 N N . TYR A 1 136 ? 10.499 15.642 14.049 1.00 21.50 2794 TYR A N 1
ATOM 2040 C CA . TYR A 1 136 ? 10.242 14.459 14.822 1.00 19.53 2794 TYR A CA 1
ATOM 2041 C C . TYR A 1 136 ? 10.607 14.608 16.284 1.00 21.76 2794 TYR A C 1
ATOM 2042 O O . TYR A 1 136 ? 10.503 13.659 17.064 1.00 22.34 2794 TYR A O 1
ATOM 2060 N N . TRP A 1 137 ? 11.034 15.803 16.679 1.00 21.88 2795 TRP A N 1
ATOM 2061 C CA . TRP A 1 137 ? 11.345 16.100 18.066 1.00 23.85 2795 TRP A CA 1
ATOM 2062 C C . TRP A 1 137 ? 10.347 17.159 18.570 1.00 29.37 2795 TRP A C 1
ATOM 2063 O O . TRP A 1 137 ? 9.739 17.848 17.764 1.00 24.66 2795 TRP A O 1
ATOM 2084 N N . PRO A 1 138 ? 10.182 17.279 19.901 1.00 27.80 2796 PRO A N 1
ATOM 2085 C CA . PRO A 1 138 ? 9.157 18.176 20.484 1.00 30.88 2796 PRO A CA 1
ATOM 2086 C C . PRO A 1 138 ? 9.478 19.662 20.338 1.00 32.84 2796 PRO A C 1
ATOM 2087 O O . PRO A 1 138 ? 10.643 20.045 20.344 1.00 32.25 2796 PRO A O 1
ATOM 2098 N N . GLU A 1 139 ? 8.436 20.476 20.229 1.00 34.85 2797 GLU A N 1
ATOM 2099 C CA . GLU A 1 139 ? 8.568 21.931 20.172 1.00 44.93 2797 GLU A CA 1
ATOM 2100 C C . GLU A 1 139 ? 8.811 22.478 21.577 1.00 44.11 2797 GLU A C 1
ATOM 2101 O O . GLU A 1 139 ? 8.417 21.859 22.557 1.00 34.43 2797 GLU A O 1
ATOM 2113 N N . ASP A 1 140 ? 9.442 23.643 21.679 1.00 50.70 2798 ASP A N 1
ATOM 2114 C CA . ASP A 1 140 ? 9.675 24.267 22.987 1.00 64.70 2798 ASP A CA 1
ATOM 2115 C C . ASP A 1 140 ? 8.375 24.462 23.775 1.00 58.08 2798 ASP A C 1
ATOM 2116 O O . ASP A 1 140 ? 8.380 24.460 25.007 1.00 56.52 2798 ASP A O 1
ATOM 2125 N N . ASN A 1 141 ? 7.271 24.608 23.045 1.00 48.16 2799 ASN A N 1
ATOM 2126 C CA . ASN A 1 141 ? 5.970 24.928 23.620 1.00 53.69 2799 ASN A CA 1
ATOM 2127 C C . ASN A 1 141 ? 5.103 23.688 23.848 1.00 52.09 2799 ASN A C 1
ATOM 2128 O O . ASN A 1 141 ? 4.017 23.778 24.428 1.00 50.30 2799 ASN A O 1
ATOM 2139 N N . LYS A 1 142 ? 5.599 22.538 23.395 1.00 53.73 2800 LYS A N 1
ATOM 2140 C CA . LYS A 1 142 ? 4.937 21.246 23.569 1.00 48.47 2800 LYS A CA 1
ATOM 2141 C C . LYS A 1 142 ? 6.044 20.201 23.696 1.00 43.38 2800 LYS A C 1
ATOM 2142 O O . LYS A 1 142 ? 6.161 19.309 22.843 1.00 38.80 2800 LYS A O 1
ATOM 2161 N N . PRO A 1 143 ? 6.856 20.320 24.758 1.00 38.40 2801 PRO A N 1
ATOM 2162 C CA . PRO A 1 143 ? 8.197 19.732 24.891 1.00 37.36 2801 PRO A CA 1
ATOM 2163 C C . PRO A 1 143 ? 8.219 18.231 25.207 1.00 36.44 2801 PRO A C 1
ATOM 2164 O O . PRO A 1 143 ? 9.322 17.679 25.307 1.00 24.62 2801 PRO A O 1
ATOM 2175 N N . VAL A 1 144 ? 7.043 17.612 25.347 1.00 35.69 2802 VAL A N 1
ATOM 2176 C CA . VAL A 1 144 ? 6.905 16.165 25.548 1.00 31.56 2802 VAL A CA 1
ATOM 2177 C C . VAL A 1 144 ? 6.051 15.558 24.446 1.00 31.19 2802 VAL A C 1
ATOM 2178 O O . VAL A 1 144 ? 4.974 16.061 24.145 1.00 29.39 2802 VAL A O 1
ATOM 2191 N N . THR A 1 145 ? 6.535 14.473 23.831 1.00 23.69 2803 THR A N 1
ATOM 2192 C CA . THR A 1 145 ? 5.765 13.788 22.809 1.00 25.77 2803 THR A CA 1
ATOM 2193 C C . THR A 1 145 ? 5.820 12.286 23.068 1.00 25.42 2803 THR A C 1
ATOM 2194 O O . THR A 1 145 ? 6.766 11.773 23.699 1.00 22.57 2803 THR A O 1
ATOM 2205 N N . VAL A 1 146 ? 4.789 11.590 22.616 1.00 23.88 2804 VAL A N 1
ATOM 2206 C CA . VAL A 1 146 ? 4.618 10.175 22.900 1.00 21.38 2804 VAL A CA 1
ATOM 2207 C C . VAL A 1 146 ? 4.448 9.449 21.604 1.00 25.83 2804 VAL A C 1
ATOM 2208 O O . VAL A 1 146 ? 3.615 9.841 20.783 1.00 24.50 2804 VAL A O 1
ATOM 2221 N N . PHE A 1 147 ? 5.278 8.421 21.406 1.00 22.16 2805 PHE A N 1
ATOM 2222 C CA . PHE A 1 147 ? 5.127 7.419 20.315 1.00 20.19 2805 PHE A CA 1
ATOM 2223 C C . PHE A 1 147 ? 5.050 5.990 20.857 1.00 24.27 2805 PHE A C 1
ATOM 2224 O O . PHE A 1 147 ? 6.049 5.401 21.265 1.00 24.05 2805 PHE A O 1
ATOM 2241 N N . GLY A 1 148 ? 3.858 5.406 20.893 1.00 26.69 2806 GLY A N 1
ATOM 2242 C CA . GLY A 1 148 ? 3.683 4.093 21.498 1.00 30.05 2806 GLY A CA 1
ATOM 2243 C C . GLY A 1 148 ? 4.017 4.122 22.997 1.00 23.99 2806 GLY A C 1
ATOM 2244 O O . GLY A 1 148 ? 3.409 4.870 23.748 1.00 25.36 2806 GLY A O 1
ATOM 2248 N N . ASP A 1 149 ? 4.999 3.334 23.446 1.00 21.33 2807 ASP A N 1
ATOM 2249 C CA . ASP A 1 149 ? 5.424 3.373 24.859 1.00 18.03 2807 ASP A CA 1
ATOM 2250 C C . ASP A 1 149 ? 6.714 4.176 25.035 1.00 14.13 2807 ASP A C 1
ATOM 2251 O O . ASP A 1 149 ? 7.263 4.253 26.135 1.00 14.57 2807 ASP A O 1
ATOM 2260 N N . ILE A 1 150 ? 7.169 4.809 23.961 1.00 15.18 2808 ILE A N 1
ATOM 2261 C CA . ILE A 1 150 ? 8.329 5.673 23.975 1.00 14.05 2808 ILE A CA 1
ATOM 2262 C C . ILE A 1 150 ? 7.926 7.144 24.171 1.00 16.84 2808 ILE A C 1
ATOM 2263 O O . ILE A 1 150 ? 7.018 7.660 23.525 1.00 17.63 2808 ILE A O 1
ATOM 2279 N N . VAL A 1 151 ? 8.564 7.807 25.126 1.00 13.70 2809 VAL A N 1
ATOM 2280 C CA . VAL A 1 151 ? 8.319 9.190 25.415 1.00 14.97 2809 VAL A CA 1
ATOM 2281 C C . VAL A 1 151 ? 9.594 9.992 25.197 1.00 16.03 2809 VAL A C 1
ATOM 2282 O O . VAL A 1 151 ? 10.678 9.626 25.669 1.00 16.03 2809 VAL A O 1
ATOM 2295 N N . ILE A 1 152 ? 9.457 11.096 24.455 1.00 17.10 2810 ILE A N 1
ATOM 2296 C CA . ILE A 1 152 ? 10.560 12.014 24.168 1.00 17.62 2810 ILE A CA 1
ATOM 2297 C C . ILE A 1 152 ? 10.365 13.355 24.879 1.00 21.13 2810 ILE A C 1
ATOM 2298 O O . ILE A 1 152 ? 9.264 13.917 24.840 1.00 21.63 2810 ILE A O 1
ATOM 2314 N N . THR A 1 153 ? 11.407 13.864 25.532 1.00 16.97 2811 THR A N 1
ATOM 2315 C CA . THR A 1 153 ? 11.331 15.169 26.208 1.00 19.97 2811 THR A CA 1
ATOM 2316 C C . THR A 1 153 ? 12.452 16.016 25.689 1.00 25.60 2811 THR A C 1
ATOM 2317 O O . THR A 1 153 ? 13.593 15.582 25.723 1.00 23.53 2811 THR A O 1
ATOM 2328 N N . LYS A 1 154 ? 12.151 17.211 25.199 1.00 23.17 2812 LYS A N 1
ATOM 2329 C CA . LYS A 1 154 ? 13.216 18.131 24.814 1.00 27.38 2812 LYS A CA 1
ATOM 2330 C C . LYS A 1 154 ? 13.859 18.733 26.059 1.00 25.99 2812 LYS A C 1
ATOM 2331 O O . LYS A 1 154 ? 13.173 19.242 26.957 1.00 28.61 2812 LYS A O 1
ATOM 2350 N N . LEU A 1 155 ? 15.182 18.643 26.127 1.00 25.46 2813 LEU A N 1
ATOM 2351 C CA . LEU A 1 155 ? 15.937 19.094 27.296 1.00 26.37 2813 LEU A CA 1
ATOM 2352 C C . LEU A 1 155 ? 16.635 20.419 27.075 1.00 30.05 2813 LEU A C 1
ATOM 2353 O O . LEU A 1 155 ? 16.704 21.241 27.983 1.00 32.38 2813 LEU A O 1
ATOM 2369 N N . MET A 1 156 ? 17.184 20.617 25.886 1.00 27.58 2814 MET A N 1
ATOM 2370 C CA . MET A 1 156 ? 17.923 21.837 25.593 1.00 36.94 2814 MET A CA 1
ATOM 2371 C C . MET A 1 156 ? 18.080 22.019 24.096 1.00 31.65 2814 MET A C 1
ATOM 2372 O O . MET A 1 156 ? 18.067 21.053 23.335 1.00 25.44 2814 MET A O 1
ATOM 2386 N N . GLU A 1 157 ? 18.199 23.279 23.692 1.00 28.52 2815 GLU A N 1
ATOM 2387 C CA . GLU A 1 157 ? 18.533 23.646 22.327 1.00 26.89 2815 GLU A CA 1
ATOM 2388 C C . GLU A 1 157 ? 19.615 24.726 22.312 1.00 32.57 2815 GLU A C 1
ATOM 2389 O O . GLU A 1 157 ? 19.619 25.647 23.130 1.00 34.87 2815 GLU A O 1
ATOM 2401 N N . ASP A 1 158 ? 20.556 24.586 21.391 1.00 26.40 2816 ASP A N 1
ATOM 2402 C CA . ASP A 1 158 ? 21.697 25.502 21.274 1.00 31.80 2816 ASP A CA 1
ATOM 2403 C C . ASP A 1 158 ? 21.895 25.833 19.809 1.00 34.08 2816 ASP A C 1
ATOM 2404 O O . ASP A 1 158 ? 22.421 25.013 19.045 1.00 27.58 2816 ASP A O 1
ATOM 2413 N N . VAL A 1 159 ? 21.430 27.012 19.415 1.00 32.57 2817 VAL A N 1
ATOM 2414 C CA . VAL A 1 159 ? 21.487 27.455 18.034 1.00 31.84 2817 VAL A CA 1
ATOM 2415 C C . VAL A 1 159 ? 22.818 28.190 17.783 1.00 36.80 2817 VAL A C 1
ATOM 2416 O O . VAL A 1 159 ? 23.094 29.241 18.379 1.00 33.78 2817 VAL A O 1
ATOM 2429 N N . GLN A 1 160 ? 23.651 27.606 16.932 1.00 27.50 2818 GLN A N 1
ATOM 2430 C CA . GLN A 1 160 ? 24.901 28.215 16.484 1.00 27.69 2818 GLN A CA 1
ATOM 2431 C C . GLN A 1 160 ? 24.730 28.631 15.026 1.00 28.94 2818 GLN A C 1
ATOM 2432 O O . GLN A 1 160 ? 23.706 28.369 14.416 1.00 28.47 2818 GLN A O 1
ATOM 2446 N N . ILE A 1 161 ? 25.723 29.313 14.468 1.00 33.65 2819 ILE A N 1
ATOM 2447 C CA . ILE A 1 161 ? 25.580 29.870 13.122 1.00 33.28 2819 ILE A CA 1
ATOM 2448 C C . ILE A 1 161 ? 25.351 28.837 12.025 1.00 31.64 2819 ILE A C 1
ATOM 2449 O O . ILE A 1 161 ? 24.499 29.031 11.149 1.00 30.27 2819 ILE A O 1
ATOM 2465 N N . ASP A 1 162 ? 26.082 27.723 12.079 1.00 29.03 2820 ASP A N 1
ATOM 2466 C CA . ASP A 1 162 ? 25.999 26.741 11.006 1.00 28.84 2820 ASP A CA 1
ATOM 2467 C C . ASP A 1 162 ? 25.380 25.421 11.443 1.00 24.80 2820 ASP A C 1
ATOM 2468 O O . ASP A 1 162 ? 25.255 24.505 10.631 1.00 23.39 2820 ASP A O 1
ATOM 2477 N N . TRP A 1 163 ? 24.977 25.328 12.709 1.00 23.13 2821 TRP A N 1
ATOM 2478 C CA . TRP A 1 163 ? 24.294 24.122 13.219 1.00 21.43 2821 TRP A CA 1
ATOM 2479 C C . TRP A 1 163 ? 23.576 24.408 14.519 1.00 23.73 2821 TRP A C 1
ATOM 2480 O O . TRP A 1 163 ? 23.892 25.362 15.224 1.00 26.01 2821 TRP A O 1
ATOM 2501 N N . THR A 1 164 ? 22.612 23.547 14.833 1.00 21.01 2822 THR A N 1
ATOM 2502 C CA . THR A 1 164 ? 21.856 23.607 16.071 1.00 23.66 2822 THR A CA 1
ATOM 2503 C C . THR A 1 164 ? 21.991 22.259 16.756 1.00 21.05 2822 THR A C 1
ATOM 2504 O O . THR A 1 164 ? 21.861 21.212 16.094 1.00 19.56 2822 THR A O 1
ATOM 2515 N N . ILE A 1 165 ? 22.277 22.289 18.057 1.00 20.31 2823 ILE A N 1
ATOM 2516 C CA . ILE A 1 165 ? 22.407 21.072 18.862 1.00 22.84 2823 ILE A CA 1
ATOM 2517 C C . ILE A 1 165 ? 21.174 20.984 19.756 1.00 22.70 2823 ILE A C 1
ATOM 2518 O O . ILE A 1 165 ? 20.778 21.969 20.411 1.00 23.06 2823 ILE A O 1
ATOM 2534 N N . ARG A 1 166 ? 20.537 19.809 19.803 1.00 18.62 2824 ARG A N 1
ATOM 2535 C CA . ARG A 1 166 ? 19.416 19.619 20.682 1.00 21.14 2824 ARG A CA 1
ATOM 2536 C C . ARG A 1 166 ? 19.630 18.360 21.503 1.00 22.08 2824 ARG A C 1
ATOM 2537 O O . ARG A 1 166 ? 19.911 17.320 20.938 1.00 19.86 2824 ARG A O 1
ATOM 2558 N N . ASP A 1 167 ? 19.430 18.433 22.814 1.00 20.88 2825 ASP A N 1
ATOM 2559 C CA . ASP A 1 167 ? 19.475 17.243 23.667 1.00 22.83 2825 ASP A CA 1
ATOM 2560 C C . ASP A 1 167 ? 18.055 16.812 23.995 1.00 22.46 2825 ASP A C 1
ATOM 2561 O O . ASP A 1 167 ? 17.225 17.630 24.375 1.00 22.31 2825 ASP A O 1
ATOM 2570 N N . LEU A 1 168 ? 17.795 15.511 23.861 1.00 20.91 2826 LEU A N 1
ATOM 2571 C CA . LEU A 1 168 ? 16.474 14.936 24.034 1.00 21.33 2826 LEU A CA 1
ATOM 2572 C C . LEU A 1 168 ? 16.601 13.793 25.025 1.00 22.24 2826 LEU A C 1
ATOM 2573 O O . LEU A 1 168 ? 17.596 13.080 25.018 1.00 25.19 2826 LEU A O 1
ATOM 2589 N N . LYS A 1 169 ? 15.624 13.636 25.913 1.00 19.35 2827 LYS A N 1
ATOM 2590 C CA . LYS A 1 169 ? 15.507 12.430 26.722 1.00 19.54 2827 LYS A CA 1
ATOM 2591 C C . LYS A 1 169 ? 14.552 11.482 26.014 1.00 21.27 2827 LYS A C 1
ATOM 2592 O O . LYS A 1 169 ? 13.477 11.878 25.555 1.00 19.18 2827 LYS A O 1
ATOM 2611 N N . ILE A 1 170 ? 14.982 10.229 25.852 1.00 16.58 2828 ILE A N 1
ATOM 2612 C CA . ILE A 1 170 ? 14.098 9.170 25.411 1.00 16.26 2828 ILE A CA 1
ATOM 2613 C C . ILE A 1 170 ? 13.939 8.143 26.542 1.00 16.18 2828 ILE A C 1
ATOM 2614 O O . ILE A 1 170 ? 14.896 7.801 27.242 1.00 16.16 2828 ILE A O 1
ATOM 2630 N N . GLU A 1 171 ? 12.709 7.706 26.747 1.00 16.29 2829 GLU A N 1
ATOM 2631 C CA . GLU A 1 171 ? 12.440 6.748 27.814 1.00 16.72 2829 GLU A CA 1
ATOM 2632 C C . GLU A 1 171 ? 11.443 5.692 27.362 1.00 17.32 2829 GLU A C 1
ATOM 2633 O O . GLU A 1 171 ? 10.626 5.914 26.467 1.00 15.37 2829 GLU A O 1
ATOM 2645 N N . ARG A 1 172 ? 11.559 4.499 27.939 1.00 14.91 2830 ARG A N 1
ATOM 2646 C CA . ARG A 1 172 ? 10.589 3.457 27.716 1.00 13.08 2830 ARG A CA 1
ATOM 2647 C C . ARG A 1 172 ? 10.545 2.587 28.979 1.00 15.42 2830 ARG A C 1
ATOM 2648 O O . ARG A 1 172 ? 11.575 2.036 29.417 1.00 14.72 2830 ARG A O 1
ATOM 2669 N N . HIS A 1 173 ? 9.358 2.467 29.557 1.00 13.92 2831 HIS A N 1
ATOM 2670 C CA . HIS A 1 173 ? 9.127 1.698 30.766 1.00 14.46 2831 HIS A CA 1
ATOM 2671 C C . HIS A 1 173 ? 10.062 2.091 31.905 1.00 20.86 2831 HIS A C 1
ATOM 2672 O O . HIS A 1 173 ? 10.504 1.260 32.705 1.00 18.53 2831 HIS A O 1
ATOM 2687 N N . GLY A 1 174 ? 10.417 3.370 31.965 1.00 17.73 2832 GLY A N 1
ATOM 2688 C CA . GLY A 1 174 ? 11.257 3.865 33.043 1.00 19.81 2832 GLY A CA 1
ATOM 2689 C C . GLY A 1 174 ? 12.750 3.856 32.813 1.00 20.33 2832 GLY A C 1
ATOM 2690 O O . GLY A 1 174 ? 13.484 4.568 33.505 1.00 23.32 2832 GLY A O 1
ATOM 2694 N N . ASP A 1 175 ? 13.240 3.009 31.901 1.00 16.79 2833 ASP A N 1
ATOM 2695 C CA . ASP A 1 175 ? 14.621 3.074 31.433 1.00 16.06 2833 ASP A CA 1
ATOM 2696 C C . ASP A 1 175 ? 14.730 4.376 30.594 1.00 16.33 2833 ASP A C 1
ATOM 2697 O O . ASP A 1 175 ? 13.754 4.790 29.932 1.00 16.51 2833 ASP A O 1
ATOM 2706 N N . CYS A 1 176 ? 15.905 4.999 30.557 1.00 18.95 2834 CYS A N 1
ATOM 2707 C CA . CYS A 1 176 ? 16.013 6.246 29.790 1.00 23.60 2834 CYS A CA 1
ATOM 2708 C C . CYS A 1 176 ? 17.419 6.487 29.313 1.00 21.55 2834 CYS A C 1
ATOM 2709 O O . CYS A 1 176 ? 18.370 5.868 29.813 1.00 22.70 2834 CYS A O 1
ATOM 2717 N N . MET A 1 177 ? 17.543 7.382 28.332 1.00 19.15 2835 MET A N 1
ATOM 2718 C CA . MET A 1 177 ? 18.809 7.692 27.689 1.00 18.40 2835 MET A CA 1
ATOM 2719 C C . MET A 1 177 ? 18.735 9.152 27.274 1.00 21.44 2835 MET A C 1
ATOM 2720 O O . MET A 1 177 ? 17.650 9.659 26.981 1.00 19.85 2835 MET A O 1
ATOM 2734 N N . THR A 1 178 ? 19.864 9.839 27.245 1.00 18.68 2836 THR A N 1
ATOM 2735 C CA . THR A 1 178 ? 19.914 11.156 26.624 1.00 17.17 2836 THR A CA 1
ATOM 2736 C C . THR A 1 178 ? 20.516 11.049 25.211 1.00 17.25 2836 THR A C 1
ATOM 2737 O O . THR A 1 178 ? 21.555 10.420 25.000 1.00 20.07 2836 THR A O 1
ATOM 2748 N N . VAL A 1 179 ? 19.837 11.663 24.252 1.00 16.91 2837 VAL A N 1
ATOM 2749 C CA . VAL A 1 179 ? 20.275 11.657 22.844 1.00 16.31 2837 VAL A CA 1
ATOM 2750 C C . VAL A 1 179 ? 20.606 13.071 22.399 1.00 15.51 2837 VAL A C 1
ATOM 2751 O O . VAL A 1 179 ? 19.835 14.000 22.623 1.00 16.93 2837 VAL A O 1
ATOM 2764 N N . ARG A 1 180 ? 21.752 13.256 21.755 1.00 15.00 2838 ARG A N 1
ATOM 2765 C CA . ARG A 1 180 ? 22.123 14.562 21.221 1.00 14.67 2838 ARG A CA 1
ATOM 2766 C C . ARG A 1 180 ? 21.905 14.580 19.714 1.00 13.56 2838 ARG A C 1
ATOM 2767 O O . ARG A 1 180 ? 22.517 13.766 18.958 1.00 15.51 2838 ARG A O 1
ATOM 2788 N N . GLN A 1 181 ? 21.068 15.502 19.261 1.00 15.38 2839 GLN A N 1
ATOM 2789 C CA . GLN A 1 181 ? 20.861 15.706 17.834 1.00 15.80 2839 GLN A CA 1
ATOM 2790 C C . GLN A 1 181 ? 21.754 16.841 17.368 1.00 16.75 2839 GLN A C 1
ATOM 2791 O O . GLN A 1 181 ? 21.685 17.934 17.894 1.00 17.45 2839 GLN A O 1
ATOM 2805 N N . CYS A 1 182 ? 22.574 16.573 16.370 1.00 15.48 2840 CYS A N 1
ATOM 2806 C CA . CYS A 1 182 ? 23.463 17.574 15.749 1.00 15.56 2840 CYS A CA 1
ATOM 2807 C C . CYS A 1 182 ? 22.910 17.911 14.375 1.00 15.43 2840 CYS A C 1
ATOM 2808 O O . CYS A 1 182 ? 22.944 17.092 13.468 1.00 15.20 2840 CYS A O 1
ATOM 2816 N N . ASN A 1 183 ? 22.338 19.104 14.222 1.00 17.77 2841 ASN A N 1
ATOM 2817 C CA . ASN A 1 183 ? 21.581 19.439 13.009 1.00 18.61 2841 ASN A CA 1
ATOM 2818 C C . ASN A 1 183 ? 22.385 20.476 12.251 1.00 17.99 2841 ASN A C 1
ATOM 2819 O O . ASN A 1 183 ? 22.472 21.606 12.693 1.00 19.40 2841 ASN A O 1
ATOM 2830 N N . PHE A 1 184 ? 23.020 20.072 11.154 1.00 17.90 2842 PHE A N 1
ATOM 2831 C CA . PHE A 1 184 ? 23.722 20.984 10.259 1.00 19.09 2842 PHE A CA 1
ATOM 2832 C C . PHE A 1 184 ? 22.706 21.822 9.497 1.00 21.57 2842 PHE A C 1
ATOM 2833 O O . PHE A 1 184 ? 21.818 21.283 8.823 1.00 21.72 2842 PHE A O 1
ATOM 2850 N N . THR A 1 185 ? 22.852 23.149 9.600 1.00 23.05 2843 THR A N 1
ATOM 2851 C CA . THR A 1 185 ? 21.869 24.065 9.038 1.00 33.69 2843 THR A CA 1
ATOM 2852 C C . THR A 1 185 ? 22.394 24.890 7.860 1.00 37.77 2843 THR A C 1
ATOM 2853 O O . THR A 1 185 ? 21.671 25.729 7.332 1.00 37.14 2843 THR A O 1
ATOM 2864 N N . ALA A 1 186 ? 23.627 24.632 7.430 1.00 26.46 2844 ALA A N 1
ATOM 2865 C CA . ALA A 1 186 ? 24.286 25.473 6.411 1.00 25.46 2844 ALA A CA 1
ATOM 2866 C C . ALA A 1 186 ? 24.462 24.780 5.044 1.00 29.95 2844 ALA A C 1
ATOM 2867 O O . ALA A 1 186 ? 25.355 25.145 4.263 1.00 30.00 2844 ALA A O 1
ATOM 2874 N N . TRP A 1 187 ? 23.621 23.791 4.747 1.00 26.46 2845 TRP A N 1
ATOM 2875 C CA . TRP A 1 187 ? 23.601 23.166 3.428 1.00 22.80 2845 TRP A CA 1
ATOM 2876 C C . TRP A 1 187 ? 22.627 23.925 2.527 1.00 28.79 2845 TRP A C 1
ATOM 2877 O O . TRP A 1 187 ? 21.470 24.132 2.907 1.00 29.93 2845 TRP A O 1
ATOM 2898 N N . PRO A 1 188 ? 23.077 24.358 1.331 1.00 26.69 2846 PRO A N 1
ATOM 2899 C CA . PRO A 1 188 ? 22.173 25.123 0.452 1.00 34.81 2846 PRO A CA 1
ATOM 2900 C C . PRO A 1 188 ? 20.983 24.329 -0.085 1.00 36.49 2846 PRO A C 1
ATOM 2901 O O . PRO A 1 188 ? 21.015 23.111 -0.243 1.00 30.40 2846 PRO A O 1
ATOM 2912 N N . GLU A 1 189 ? 19.902 25.045 -0.364 1.00 35.17 2847 GLU A N 1
ATOM 2913 C CA . GLU A 1 189 ? 18.681 24.432 -0.862 1.00 44.37 2847 GLU A CA 1
ATOM 2914 C C . GLU A 1 189 ? 18.937 23.644 -2.142 1.00 36.72 2847 GLU A C 1
ATOM 2915 O O . GLU A 1 189 ? 18.339 22.600 -2.360 1.00 44.14 2847 GLU A O 1
ATOM 2927 N N . HIS A 1 190 ? 19.811 24.158 -2.999 1.00 39.46 2848 HIS A N 1
ATOM 2928 C CA . HIS A 1 190 ? 20.155 23.452 -4.229 1.00 44.87 2848 HIS A CA 1
ATOM 2929 C C . HIS A 1 190 ? 21.667 23.297 -4.349 1.00 37.62 2848 HIS A C 1
ATOM 2930 O O . HIS A 1 190 ? 22.420 24.214 -4.061 1.00 31.05 2848 HIS A O 1
ATOM 2945 N N . GLY A 1 191 ? 22.109 22.117 -4.755 1.00 32.91 2849 GLY A N 1
ATOM 2946 C CA . GLY A 1 191 ? 23.519 21.869 -4.913 1.00 33.02 2849 GLY A CA 1
ATOM 2947 C C . GLY A 1 191 ? 24.259 21.649 -3.599 1.00 26.22 2849 GLY A C 1
ATOM 2948 O O . GLY A 1 191 ? 23.665 21.458 -2.532 1.00 25.32 2849 GLY A O 1
ATOM 2952 N N . VAL A 1 192 ? 25.582 21.673 -3.696 1.00 24.65 2850 VAL A N 1
ATOM 2953 C CA . VAL A 1 192 ? 26.454 21.394 -2.574 1.00 23.21 2850 VAL A CA 1
ATOM 2954 C C . VAL A 1 192 ? 26.989 22.699 -1.978 1.00 20.89 2850 VAL A C 1
ATOM 2955 O O . VAL A 1 192 ? 26.942 23.771 -2.649 1.00 24.04 2850 VAL A O 1
ATOM 2968 N N . PRO A 1 193 ? 27.495 22.643 -0.733 1.00 21.11 2851 PRO A N 1
ATOM 2969 C CA . PRO A 1 193 ? 28.043 23.861 -0.106 1.00 21.96 2851 PRO A CA 1
ATOM 2970 C C . PRO A 1 193 ? 29.154 24.497 -0.953 1.00 27.74 2851 PRO A C 1
ATOM 2971 O O . PRO A 1 193 ? 29.986 23.817 -1.559 1.00 24.48 2851 PRO A O 1
ATOM 2982 N N . GLU A 1 194 ? 29.161 25.827 -0.996 1.00 32.49 2852 GLU A N 1
ATOM 2983 C CA . GLU A 1 194 ? 30.161 26.534 -1.788 1.00 33.06 2852 GLU A CA 1
ATOM 2984 C C . GLU A 1 194 ? 31.502 26.515 -1.074 1.00 29.52 2852 GLU A C 1
ATOM 2985 O O . GLU A 1 194 ? 32.571 26.581 -1.692 1.00 31.40 2852 GLU A O 1
ATOM 2997 N N . ASN A 1 195 ? 31.432 26.403 0.246 1.00 30.31 2853 ASN A N 1
ATOM 2998 C CA . ASN A 1 195 ? 32.599 26.373 1.106 1.00 31.51 2853 ASN A CA 1
ATOM 2999 C C . ASN A 1 195 ? 32.599 25.081 1.932 1.00 28.75 2853 ASN A C 1
ATOM 3000 O O . ASN A 1 195 ? 31.605 24.761 2.589 1.00 33.70 2853 ASN A O 1
ATOM 3011 N N . SER A 1 196 ? 33.698 24.347 1.916 1.00 24.74 2854 SER A N 1
ATOM 3012 C CA . SER A 1 196 ? 33.773 23.089 2.658 1.00 25.93 2854 SER A CA 1
ATOM 3013 C C . SER A 1 196 ? 34.002 23.229 4.167 1.00 22.63 2854 SER A C 1
ATOM 3014 O O . SER A 1 196 ? 33.779 22.278 4.925 1.00 20.94 2854 SER A O 1
ATOM 3022 N N . ALA A 1 197 ? 34.471 24.389 4.637 1.00 24.19 2855 ALA A N 1
ATOM 3023 C CA . ALA A 1 197 ? 34.921 24.481 6.021 1.00 21.90 2855 ALA A CA 1
ATOM 3024 C C . ALA A 1 197 ? 33.864 24.233 7.089 1.00 22.95 2855 ALA A C 1
ATOM 3025 O O . ALA A 1 197 ? 34.141 23.525 8.052 1.00 22.84 2855 ALA A O 1
ATOM 3032 N N . PRO A 1 198 ? 32.674 24.846 6.955 1.00 24.24 2856 PRO A N 1
ATOM 3033 C CA . PRO A 1 198 ? 31.661 24.612 7.986 1.00 22.28 2856 PRO A CA 1
ATOM 3034 C C . PRO A 1 198 ? 31.296 23.143 8.120 1.00 19.01 2856 PRO A C 1
ATOM 3035 O O . PRO A 1 198 ? 31.216 22.641 9.245 1.00 19.69 2856 PRO A O 1
ATOM 3046 N N . LEU A 1 199 ? 31.127 22.464 6.997 1.00 19.93 2857 LEU A N 1
ATOM 3047 C CA . LEU A 1 199 ? 30.746 21.042 7.072 1.00 17.88 2857 LEU A CA 1
ATOM 3048 C C . LEU A 1 199 ? 31.874 20.210 7.688 1.00 18.90 2857 LEU A C 1
ATOM 3049 O O . LEU A 1 199 ? 31.633 19.323 8.499 1.00 18.01 2857 LEU A O 1
ATOM 3065 N N . ILE A 1 200 ? 33.124 20.509 7.322 1.00 18.56 2858 ILE A N 1
ATOM 3066 C CA . ILE A 1 200 ? 34.231 19.752 7.887 1.00 17.71 2858 ILE A CA 1
ATOM 3067 C C . ILE A 1 200 ? 34.349 19.989 9.407 1.00 16.73 2858 ILE A C 1
ATOM 3068 O O . ILE A 1 200 ? 34.597 19.050 10.172 1.00 18.86 2858 ILE A O 1
ATOM 3084 N N . HIS A 1 201 ? 34.152 21.238 9.842 1.00 19.03 2859 HIS A N 1
ATOM 3085 C CA . HIS A 1 201 ? 34.099 21.554 11.265 1.00 18.59 2859 HIS A CA 1
ATOM 3086 C C . HIS A 1 201 ? 32.999 20.755 11.975 1.00 21.15 2859 HIS A C 1
ATOM 3087 O O . HIS A 1 201 ? 33.211 20.197 13.059 1.00 21.52 2859 HIS A O 1
ATOM 3102 N N . PHE A 1 202 ? 31.834 20.686 11.348 1.00 18.54 2860 PHE A N 1
ATOM 3103 C CA . PHE A 1 202 ? 30.699 19.967 11.913 1.00 17.72 2860 PHE A CA 1
ATOM 3104 C C . PHE A 1 202 ? 31.015 18.471 12.046 1.00 16.85 2860 PHE A C 1
ATOM 3105 O O . PHE A 1 202 ? 30.693 17.836 13.065 1.00 18.25 2860 PHE A O 1
ATOM 3122 N N . VAL A 1 203 ? 31.652 17.906 11.035 1.00 14.99 2861 VAL A N 1
ATOM 3123 C CA . VAL A 1 203 ? 32.057 16.504 11.105 1.00 16.63 2861 VAL A CA 1
ATOM 3124 C C . VAL A 1 203 ? 32.929 16.290 12.340 1.00 17.38 2861 VAL A C 1
ATOM 3125 O O . VAL A 1 203 ? 32.724 15.343 13.110 1.00 16.70 2861 VAL A O 1
ATOM 3138 N N . LYS A 1 204 ? 33.913 17.175 12.541 1.00 19.83 2862 LYS A N 1
ATOM 3139 C CA . LYS A 1 204 ? 34.829 17.004 13.667 1.00 22.33 2862 LYS A CA 1
ATOM 3140 C C . LYS A 1 204 ? 34.113 17.192 15.012 1.00 20.53 2862 LYS A C 1
ATOM 3141 O O . LYS A 1 204 ? 34.331 16.433 15.975 1.00 27.18 2862 LYS A O 1
ATOM 3160 N N . LEU A 1 205 ? 33.187 18.142 15.066 1.00 21.04 2863 LEU A N 1
ATOM 3161 C CA . LEU A 1 205 ? 32.403 18.395 16.279 1.00 25.12 2863 LEU A CA 1
ATOM 3162 C C . LEU A 1 205 ? 31.578 17.163 16.648 1.00 25.31 2863 LEU A C 1
ATOM 3163 O O . LEU A 1 205 ? 31.515 16.744 17.804 1.00 24.94 2863 LEU A O 1
ATOM 3179 N N . VAL A 1 206 ? 30.933 16.588 15.650 1.00 20.15 2864 VAL A N 1
ATOM 3180 C CA . VAL A 1 206 ? 30.094 15.422 15.889 1.00 19.07 2864 VAL A CA 1
ATOM 3181 C C . VAL A 1 206 ? 30.951 14.281 16.455 1.00 20.34 2864 VAL A C 1
ATOM 3182 O O . VAL A 1 206 ? 30.573 13.619 17.423 1.00 19.40 2864 VAL A O 1
ATOM 3195 N N . ARG A 1 207 ? 32.116 14.054 15.863 1.00 20.60 2865 ARG A N 1
ATOM 3196 C CA . ARG A 1 207 ? 32.949 12.944 16.276 1.00 21.94 2865 ARG A CA 1
ATOM 3197 C C . ARG A 1 207 ? 33.396 13.147 17.720 1.00 25.86 2865 ARG A C 1
ATOM 3198 O O . ARG A 1 207 ? 33.451 12.193 18.500 1.00 25.15 2865 ARG A O 1
ATOM 3219 N N . ALA A 1 208 ? 33.669 14.394 18.087 1.00 25.31 2866 ALA A N 1
ATOM 3220 C CA . ALA A 1 208 ? 34.191 14.678 19.415 1.00 27.81 2866 ALA A CA 1
ATOM 3221 C C . ALA A 1 208 ? 33.103 14.489 20.478 1.00 34.08 2866 ALA A C 1
ATOM 3222 O O . ALA A 1 208 ? 33.395 14.254 21.649 1.00 38.48 2866 ALA A O 1
ATOM 3229 N N . SER A 1 209 ? 31.845 14.547 20.054 1.00 31.54 2867 SER A N 1
ATOM 3230 C CA . SER A 1 209 ? 30.720 14.445 20.969 1.00 29.59 2867 SER A CA 1
ATOM 3231 C C . SER A 1 209 ? 30.242 13.001 21.192 1.00 33.15 2867 SER A C 1
ATOM 3232 O O . SER A 1 209 ? 29.391 12.743 22.052 1.00 38.19 2867 SER A O 1
ATOM 3240 N N . ARG A 1 210 ? 30.793 12.062 20.435 1.00 31.72 2868 ARG A N 1
ATOM 3241 C CA . ARG A 1 210 ? 30.223 10.718 20.347 1.00 31.51 2868 ARG A CA 1
ATOM 3242 C C . ARG A 1 210 ? 30.351 9.925 21.634 1.00 41.40 2868 ARG A C 1
ATOM 3243 O O . ARG A 1 210 ? 31.301 10.121 22.380 1.00 31.43 2868 ARG A O 1
ATOM 3264 N N . ALA A 1 211 ? 29.390 9.030 21.883 1.00 40.12 2869 ALA A N 1
ATOM 3265 C CA . ALA A 1 211 ? 29.440 8.149 23.045 1.00 43.26 2869 ALA A CA 1
ATOM 3266 C C . ALA A 1 211 ? 30.601 7.174 22.938 1.00 44.17 2869 ALA A C 1
ATOM 3267 O O . ALA A 1 211 ? 30.901 6.646 21.859 1.00 34.95 2869 ALA A O 1
ATOM 3274 N N . HIS A 1 212 ? 31.249 6.919 24.063 1.00 49.67 2870 HIS A N 1
ATOM 3275 C CA . HIS A 1 212 ? 32.383 6.017 24.053 1.00 63.56 2870 HIS A CA 1
ATOM 3276 C C . HIS A 1 212 ? 31.907 4.602 24.350 1.00 57.49 2870 HIS A C 1
ATOM 3277 O O . HIS A 1 212 ? 32.344 3.947 25.294 1.00 51.44 2870 HIS A O 1
ATOM 3292 N N . ASP A 1 213 ? 30.968 4.164 23.517 1.00 57.92 287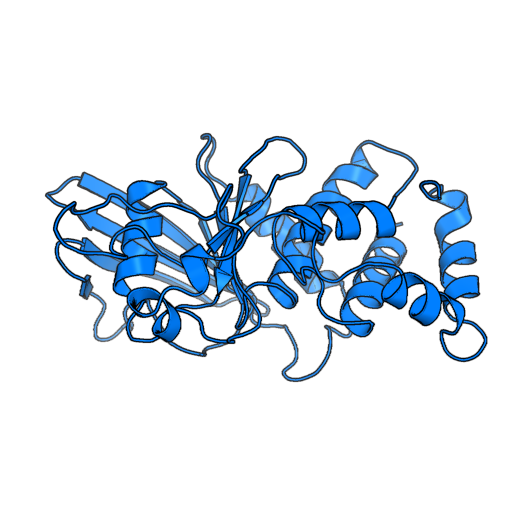1 ASP A N 1
ATOM 3293 C CA . ASP A 1 213 ? 30.483 2.797 23.522 1.00 48.89 2871 ASP A CA 1
ATOM 3294 C C . ASP A 1 213 ? 30.405 2.343 22.062 1.00 39.27 2871 ASP A C 1
ATOM 3295 O O . ASP A 1 213 ? 30.876 3.042 21.162 1.00 43.29 2871 ASP A O 1
ATOM 3304 N N . THR A 1 214 ? 29.855 1.166 21.823 1.00 39.40 2872 THR A N 1
ATOM 3305 C CA . THR A 1 214 ? 29.826 0.627 20.461 1.00 39.51 2872 THR A CA 1
ATOM 3306 C C . THR A 1 214 ? 28.498 0.923 19.747 1.00 35.88 2872 THR A C 1
ATOM 3307 O O . THR A 1 214 ? 28.122 0.254 18.771 1.00 35.37 2872 THR A O 1
ATOM 3318 N N . THR A 1 215 ? 27.777 1.920 20.239 1.00 26.73 2873 THR A N 1
ATOM 3319 C CA . THR A 1 215 ? 26.469 2.230 19.679 1.00 19.41 2873 THR A CA 1
ATOM 3320 C C . THR A 1 215 ? 26.630 3.131 18.446 1.00 17.83 2873 THR A C 1
ATOM 3321 O O . THR A 1 215 ? 27.639 3.835 18.312 1.00 19.81 2873 THR A O 1
ATOM 3332 N N . PRO A 1 216 ? 25.680 3.023 17.511 1.00 14.89 2874 PRO A N 1
ATOM 3333 C CA . PRO A 1 216 ? 25.820 3.726 16.226 1.00 13.73 2874 PRO A CA 1
ATOM 3334 C C . PRO A 1 216 ? 25.403 5.168 16.332 1.00 14.95 2874 PRO A C 1
ATOM 3335 O O . PRO A 1 216 ? 24.653 5.554 17.251 1.00 16.45 2874 PRO A O 1
ATOM 3346 N N . MET A 1 217 ? 25.858 5.953 15.373 1.00 13.87 2875 MET A N 1
ATOM 3347 C CA . MET A 1 217 ? 25.351 7.287 15.144 1.00 11.74 2875 MET A CA 1
ATOM 3348 C C . MET A 1 217 ? 24.412 7.242 13.941 1.00 12.49 2875 MET A C 1
ATOM 3349 O O . MET A 1 217 ? 24.800 6.717 12.881 1.00 13.29 2875 MET A O 1
ATOM 3363 N N . ILE A 1 218 ? 23.216 7.824 14.099 1.00 11.97 2876 ILE A N 1
ATOM 3364 C CA . ILE A 1 218 ? 22.213 7.835 13.033 1.00 10.99 2876 ILE A CA 1
ATOM 3365 C C . ILE A 1 218 ? 22.365 9.125 12.236 1.00 14.60 2876 ILE A C 1
ATOM 3366 O O . ILE A 1 218 ? 22.317 10.213 12.798 1.00 16.35 2876 ILE A O 1
ATOM 3382 N N . VAL A 1 219 ? 22.551 9.019 10.928 1.00 11.27 2877 VAL A N 1
ATOM 3383 C CA . VAL A 1 219 ? 22.739 10.152 10.025 1.00 10.90 2877 VAL A CA 1
ATOM 3384 C C . VAL A 1 219 ? 21.588 10.140 9.038 1.00 10.47 2877 VAL A C 1
ATOM 3385 O O . VAL A 1 219 ? 21.293 9.111 8.435 1.00 11.56 2877 VAL A O 1
ATOM 3398 N N . HIS A 1 220 ? 20.958 11.281 8.856 1.00 10.39 2878 HIS A N 1
ATOM 3399 C CA . HIS A 1 220 ? 19.840 11.350 7.923 1.00 11.39 2878 HIS A CA 1
ATOM 3400 C C . HIS A 1 220 ? 19.757 12.604 7.060 1.00 11.93 2878 HIS A C 1
ATOM 3401 O O . HIS A 1 220 ? 20.231 13.680 7.405 1.00 12.54 2878 HIS A O 1
ATOM 3416 N N . SER A 1 221 ? 19.121 12.395 5.903 1.00 12.41 2879 SER A N 1
ATOM 3417 C CA . SER A 1 221 ? 18.794 13.422 4.913 1.00 12.71 2879 SER A CA 1
ATOM 3418 C C . SER A 1 221 ? 17.503 12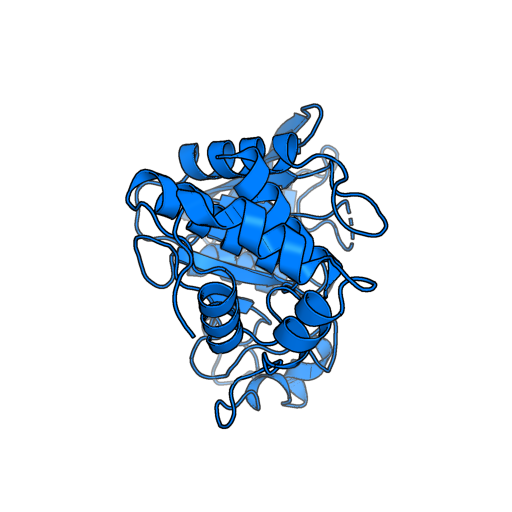.944 4.202 1.00 13.11 2879 SER A C 1
ATOM 3419 O O . SER A 1 221 ? 16.966 11.892 4.565 1.00 12.69 2879 SER A O 1
ATOM 3427 N N . SER A 1 222 ? 17.011 13.669 3.203 1.00 12.91 2880 SER A N 1
ATOM 3428 C CA . SER A 1 222 ? 15.683 13.315 2.646 1.00 11.51 2880 SER A CA 1
ATOM 3429 C C . SER A 1 222 ? 15.620 11.864 2.177 1.00 12.85 2880 SER A C 1
ATOM 3430 O O . SER A 1 222 ? 14.662 11.149 2.509 1.00 13.29 2880 SER A O 1
ATOM 3438 N N . ALA A 1 223 ? 16.608 11.421 1.397 1.00 11.66 2881 ALA A N 1
ATOM 3439 C CA . ALA A 1 223 ? 16.660 10.045 0.908 1.00 11.77 2881 ALA A CA 1
ATOM 3440 C C . ALA A 1 223 ? 17.576 9.184 1.725 1.00 11.15 2881 ALA A C 1
ATOM 3441 O O . ALA A 1 223 ? 17.541 7.965 1.588 1.00 13.13 2881 ALA A O 1
ATOM 3448 N N . GLY A 1 224 ? 18.413 9.786 2.566 1.00 11.99 2882 GLY A N 1
ATOM 3449 C CA . GLY A 1 224 ? 19.422 9.039 3.312 1.00 10.33 2882 GLY A CA 1
ATOM 3450 C C . GLY A 1 224 ? 20.607 8.531 2.508 1.00 10.48 2882 GLY A C 1
ATOM 3451 O O . GLY A 1 224 ? 21.238 7.569 2.911 1.00 11.90 2882 GLY A O 1
ATOM 3455 N N . VAL A 1 225 ? 20.886 9.175 1.362 1.00 10.60 2883 VAL A N 1
ATOM 3456 C CA . VAL A 1 225 ? 22.002 8.764 0.487 1.00 11.55 2883 VAL A CA 1
ATOM 3457 C C . VAL A 1 225 ? 22.911 9.874 -0.027 1.00 13.17 2883 VAL A C 1
ATOM 3458 O O . VAL A 1 225 ? 24.089 9.646 -0.237 1.00 14.30 2883 VAL A O 1
ATOM 3471 N N . GLY A 1 226 ? 22.376 11.070 -0.221 1.00 11.88 2884 GLY A N 1
ATOM 3472 C CA . GLY A 1 226 ? 23.118 12.140 -0.895 1.00 14.60 2884 GLY A CA 1
ATOM 3473 C C . GLY A 1 226 ? 23.912 12.926 0.109 1.00 16.02 2884 GLY A C 1
ATOM 3474 O O . GLY A 1 226 ? 25.114 12.718 0.295 1.00 14.32 2884 GLY A O 1
ATOM 3478 N N . ARG A 1 227 ? 23.235 13.790 0.855 1.00 12.50 2885 ARG A N 1
ATOM 3479 C CA . ARG A 1 227 ? 23.927 14.527 1.917 1.00 12.70 2885 ARG A CA 1
ATOM 3480 C C . ARG A 1 227 ? 24.465 13.538 2.975 1.00 13.08 2885 ARG A C 1
ATOM 3481 O O . ARG A 1 227 ? 25.602 13.689 3.499 1.00 13.17 2885 ARG A O 1
ATOM 3502 N N . THR A 1 228 ? 23.683 12.490 3.279 1.00 11.69 2886 THR A N 1
ATOM 3503 C CA . THR A 1 228 ? 24.119 11.459 4.221 1.00 11.35 2886 THR A CA 1
ATOM 3504 C C . THR A 1 228 ? 25.389 10.767 3.745 1.00 11.80 2886 THR A C 1
ATOM 3505 O O . THR A 1 228 ? 26.311 10.541 4.516 1.00 12.97 2886 THR A O 1
ATOM 3516 N N . GLY A 1 229 ? 25.449 10.454 2.449 1.00 12.43 2887 GLY A N 1
ATOM 3517 C CA . GLY A 1 229 ? 26.631 9.835 1.856 1.00 12.72 2887 GLY A CA 1
ATOM 3518 C C . GLY A 1 229 ? 27.850 10.742 1.906 1.00 12.34 2887 GLY A C 1
ATOM 3519 O O . GLY A 1 229 ? 28.939 10.299 2.226 1.00 12.13 2887 GLY A O 1
ATOM 3523 N N . VAL A 1 230 ? 27.665 12.016 1.601 1.00 11.88 2888 VAL A N 1
ATOM 3524 C CA . VAL A 1 230 ? 28.761 12.976 1.707 1.00 13.26 2888 VAL A CA 1
ATOM 3525 C C . VAL A 1 230 ? 29.250 13.073 3.148 1.00 12.22 2888 VAL A C 1
ATOM 3526 O O . VAL A 1 230 ? 30.475 13.076 3.385 1.00 13.38 2888 VAL A O 1
ATOM 3539 N N . PHE A 1 231 ? 28.337 13.160 4.126 1.00 12.24 2889 PHE A N 1
ATOM 3540 C CA . PHE A 1 231 ? 28.771 13.274 5.516 1.00 12.71 2889 PHE A CA 1
ATOM 3541 C C . PHE A 1 231 ? 29.589 12.052 5.958 1.00 12.63 2889 PHE A C 1
ATOM 3542 O O . PHE A 1 231 ? 30.662 12.184 6.540 1.00 12.54 2889 PHE A O 1
ATOM 3559 N N . ILE A 1 232 ? 29.075 10.855 5.709 1.00 11.58 2890 ILE A N 1
ATOM 3560 C CA . ILE A 1 232 ? 29.783 9.652 6.133 1.00 11.01 2890 ILE A CA 1
ATOM 3561 C C . ILE A 1 232 ? 31.102 9.511 5.367 1.00 11.52 2890 ILE A C 1
ATOM 3562 O O . ILE A 1 232 ? 32.123 9.201 5.962 1.00 13.30 2890 ILE A O 1
ATOM 3578 N N . ALA A 1 233 ? 31.095 9.801 4.068 1.00 11.82 2891 ALA A N 1
ATOM 3579 C CA . ALA A 1 233 ? 32.344 9.758 3.302 1.00 12.06 2891 ALA A CA 1
ATOM 3580 C C . ALA A 1 233 ? 33.366 10.750 3.889 1.00 12.87 2891 ALA A C 1
ATOM 3581 O O . ALA A 1 233 ? 34.538 10.400 4.007 1.00 12.94 2891 ALA A O 1
ATOM 3588 N N . LEU A 1 234 ? 32.947 11.964 4.263 1.00 12.03 2892 LEU A N 1
ATOM 3589 C CA . LEU A 1 234 ? 33.883 12.919 4.851 1.00 12.82 2892 LEU A CA 1
ATOM 3590 C C . LEU A 1 234 ? 34.389 12.484 6.209 1.00 12.73 2892 LEU A C 1
ATOM 3591 O O . LEU A 1 234 ? 35.573 12.702 6.514 1.00 15.02 2892 LEU A O 1
ATOM 3607 N N . ASP A 1 235 ? 33.561 11.831 7.025 1.00 12.72 2893 ASP A N 1
ATOM 3608 C CA . ASP A 1 235 ? 34.050 11.353 8.288 1.00 14.23 2893 ASP A CA 1
ATOM 3609 C C . ASP A 1 235 ? 35.143 10.300 8.079 1.00 14.04 2893 ASP A C 1
ATOM 3610 O O . ASP A 1 235 ? 36.136 10.275 8.808 1.00 14.27 2893 ASP A O 1
ATOM 3619 N N . HIS A 1 236 ? 34.975 9.460 7.064 1.00 11.64 2894 HIS A N 1
ATOM 3620 C CA . HIS A 1 236 ? 36.011 8.524 6.697 1.00 11.62 2894 HIS A CA 1
ATOM 3621 C C . HIS A 1 236 ? 37.265 9.220 6.209 1.00 15.00 2894 HIS A C 1
ATOM 3622 O O . HIS A 1 236 ? 38.383 8.901 6.654 1.00 14.92 2894 HIS A O 1
ATOM 3637 N N . LEU A 1 237 ? 37.099 10.130 5.261 1.00 13.29 2895 LEU A N 1
ATOM 3638 C CA . LEU A 1 237 ? 38.240 10.692 4.536 1.00 13.77 2895 LEU A CA 1
ATOM 3639 C C . LEU A 1 237 ? 39.081 11.554 5.465 1.00 14.03 2895 LEU A C 1
ATOM 3640 O O . LEU A 1 237 ? 40.330 11.545 5.375 1.00 15.26 2895 LEU A O 1
ATOM 3656 N N . THR 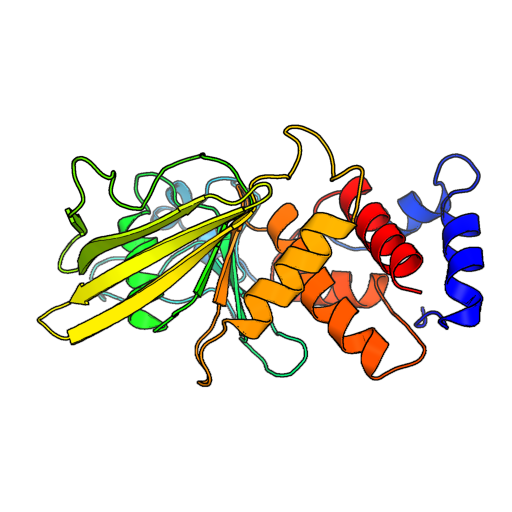A 1 238 ? 38.435 12.299 6.367 1.00 14.71 2896 THR A N 1
ATOM 3657 C CA . THR A 1 238 ? 39.168 13.157 7.308 1.00 15.70 2896 THR A CA 1
ATOM 3658 C C . THR A 1 238 ? 40.027 12.344 8.251 1.00 19.00 2896 THR A C 1
ATOM 3659 O O . THR A 1 238 ? 41.103 12.759 8.617 1.00 22.02 2896 THR A O 1
ATOM 3670 N N . GLN A 1 239 ? 39.570 11.180 8.656 1.00 14.24 2897 GLN A N 1
ATOM 3671 C CA . GLN A 1 239 ? 40.381 10.307 9.489 1.00 13.52 2897 GLN A CA 1
ATOM 3672 C C . GLN A 1 239 ? 41.479 9.648 8.675 1.00 15.04 2897 GLN A C 1
ATOM 3673 O O . GLN A 1 239 ? 42.641 9.569 9.118 1.00 16.44 2897 GLN A O 1
ATOM 3687 N N . HIS A 1 240 ? 41.134 9.187 7.476 1.00 14.84 2898 HIS A N 1
ATOM 3688 C CA . HIS A 1 240 ? 42.070 8.472 6.629 1.00 14.49 2898 HIS A CA 1
ATOM 3689 C C . HIS A 1 240 ? 43.308 9.284 6.327 1.00 14.10 2898 HIS A C 1
ATOM 3690 O O . HIS A 1 240 ? 44.420 8.754 6.385 1.00 16.15 2898 HIS A O 1
ATOM 3705 N N . ILE A 1 241 ? 43.131 10.554 5.982 1.00 15.44 2899 ILE A N 1
ATOM 3706 C CA . ILE A 1 241 ? 44.280 11.361 5.574 1.00 17.73 2899 ILE A CA 1
ATOM 3707 C C . ILE A 1 241 ? 45.175 11.704 6.763 1.00 18.41 2899 ILE A C 1
ATOM 3708 O O . ILE A 1 241 ? 46.315 12.116 6.571 1.00 20.08 2899 ILE A O 1
ATOM 3724 N N . ASN A 1 242 ? 44.707 11.514 7.997 1.00 19.00 2900 ASN A N 1
ATOM 3725 C CA . ASN A 1 242 ? 45.629 11.621 9.152 1.00 20.75 2900 ASN A CA 1
ATOM 3726 C C . ASN A 1 242 ? 46.522 10.412 9.390 1.00 27.21 2900 ASN A C 1
ATOM 3727 O O . ASN A 1 242 ? 47.561 10.479 10.097 1.00 27.21 2900 ASN A O 1
ATOM 3738 N N . ASP A 1 243 ? 46.150 9.294 8.793 1.00 18.71 2901 ASP A N 1
ATOM 3739 C CA . ASP A 1 243 ? 46.890 8.079 8.967 1.00 18.88 2901 ASP A CA 1
ATOM 3740 C C . ASP A 1 243 ? 47.681 7.673 7.717 1.00 17.63 2901 ASP A C 1
ATOM 3741 O O . ASP A 1 243 ? 48.594 6.874 7.823 1.00 24.00 2901 ASP A O 1
ATOM 3750 N N . HIS A 1 244 ? 47.305 8.170 6.531 1.00 15.13 2902 HIS A N 1
ATOM 3751 C CA . HIS A 1 244 ? 47.869 7.691 5.255 1.00 17.16 2902 HIS A CA 1
ATOM 3752 C C . HIS A 1 244 ? 48.193 8.811 4.305 1.00 15.96 2902 HIS A C 1
ATOM 3753 O O . HIS A 1 244 ? 47.589 9.870 4.387 1.00 20.78 2902 HIS A O 1
ATOM 3768 N N . ASP A 1 245 ? 49.080 8.542 3.334 1.00 14.53 2903 ASP A N 1
ATOM 3769 C CA . ASP A 1 245 ? 49.512 9.523 2.352 1.00 13.98 2903 ASP A CA 1
ATOM 3770 C C . ASP A 1 245 ? 48.922 9.260 0.971 1.00 14.21 2903 ASP A C 1
ATOM 3771 O O . ASP A 1 245 ? 49.502 9.685 -0.034 1.00 16.12 2903 ASP A O 1
ATOM 3780 N N . PHE A 1 246 ? 47.739 8.636 0.952 1.00 15.96 2904 PHE A N 1
ATOM 3781 C CA . PHE A 1 246 ? 47.022 8.418 -0.308 1.00 16.20 2904 PHE A CA 1
ATOM 3782 C C . PHE A 1 246 ? 45.560 8.436 0.029 1.00 16.87 2904 PHE A C 1
ATOM 3783 O O . PHE A 1 246 ? 45.192 8.286 1.200 1.00 15.67 2904 PHE A O 1
ATOM 3800 N N . VAL A 1 247 ? 44.735 8.597 -0.998 1.00 16.19 2905 VAL A N 1
ATOM 3801 C CA . VAL A 1 247 ? 43.288 8.679 -0.796 1.00 16.05 2905 VAL A CA 1
ATOM 3802 C C . VAL A 1 247 ? 42.570 8.052 -1.992 1.00 15.88 2905 VAL A C 1
ATOM 3803 O O . VAL A 1 247 ? 43.023 8.130 -3.115 1.00 16.82 2905 VAL A O 1
ATOM 3816 N N . ASP A 1 248 ? 41.473 7.363 -1.712 1.00 15.21 2906 ASP A N 1
ATOM 3817 C CA . ASP A 1 248 ? 40.735 6.621 -2.729 1.00 14.13 2906 ASP A CA 1
ATOM 3818 C C . ASP A 1 248 ? 39.232 6.945 -2.611 1.00 14.42 2906 ASP A C 1
ATOM 3819 O O . ASP A 1 248 ? 38.462 6.144 -2.055 1.00 14.25 2906 ASP A O 1
ATOM 3828 N N . ILE A 1 249 ? 38.823 8.108 -3.117 1.00 13.84 2907 ILE A N 1
ATOM 3829 C CA . ILE A 1 249 ? 37.418 8.494 -3.034 1.00 11.50 2907 ILE A CA 1
ATOM 3830 C C . ILE A 1 249 ? 36.590 7.550 -3.907 1.00 13.66 2907 ILE A C 1
ATOM 3831 O O . ILE A 1 249 ? 35.474 7.165 -3.494 1.00 13.26 2907 ILE A O 1
ATOM 3847 N N . TYR A 1 250 ? 37.063 7.215 -5.115 1.00 13.69 2908 TYR A N 1
ATOM 3848 C CA . TYR A 1 250 ? 36.319 6.276 -5.976 1.00 12.89 2908 TYR A CA 1
ATOM 3849 C C . TYR A 1 250 ? 35.986 4.981 -5.248 1.00 13.69 2908 TYR A C 1
ATOM 3850 O O . TYR A 1 250 ? 34.834 4.507 -5.241 1.00 14.35 2908 TYR A O 1
ATOM 3868 N N . GLY A 1 251 ? 37.009 4.364 -4.653 1.00 12.78 2909 GLY A N 1
ATOM 3869 C CA . GLY A 1 251 ? 36.824 3.098 -3.954 1.00 13.05 2909 GLY A CA 1
ATOM 3870 C C . GLY A 1 251 ? 35.934 3.254 -2.748 1.00 13.24 2909 GLY A C 1
ATOM 3871 O O . GLY A 1 251 ? 35.163 2.341 -2.422 1.00 13.54 2909 GLY A O 1
ATOM 3875 N N . LEU A 1 252 ? 36.077 4.368 -2.042 1.00 13.23 2910 LEU A N 1
ATOM 3876 C CA . LEU A 1 252 ? 35.209 4.606 -0.891 1.00 12.41 2910 LEU A CA 1
ATOM 3877 C C . LEU A 1 252 ? 33.733 4.672 -1.322 1.00 11.69 2910 LEU A C 1
ATOM 3878 O O . LEU A 1 252 ? 32.875 4.043 -0.667 1.00 12.53 2910 LEU A O 1
ATOM 3894 N N . VAL A 1 253 ? 33.426 5.413 -2.381 1.00 12.07 2911 VAL A N 1
ATOM 3895 C CA . VAL A 1 253 ? 32.046 5.471 -2.828 1.00 11.93 2911 VAL A CA 1
ATOM 3896 C C . VAL A 1 253 ? 31.533 4.084 -3.277 1.00 13.44 2911 VAL A C 1
ATOM 3897 O O . VAL A 1 253 ? 30.405 3.714 -2.972 1.00 13.42 2911 VAL A O 1
ATOM 3910 N N . ALA A 1 254 ? 32.357 3.299 -3.980 1.00 13.59 2912 ALA A N 1
ATOM 3911 C CA . ALA A 1 254 ? 31.957 1.960 -4.378 1.00 12.77 2912 ALA A CA 1
ATOM 3912 C C . ALA A 1 254 ? 31.645 1.095 -3.169 1.00 13.41 2912 ALA A C 1
ATOM 3913 O O . ALA A 1 254 ? 30.672 0.352 -3.198 1.00 14.04 2912 ALA A O 1
ATOM 3920 N N . GLU A 1 255 ? 32.423 1.243 -2.093 1.00 12.03 2913 GLU A N 1
ATOM 3921 C CA . GLU A 1 255 ? 32.144 0.507 -0.839 1.00 14.41 2913 GLU A CA 1
ATOM 3922 C C . GLU A 1 255 ? 30.866 1.014 -0.168 1.00 14.62 2913 GLU A C 1
ATOM 3923 O O . GLU A 1 255 ? 30.075 0.217 0.309 1.00 14.82 2913 GLU A O 1
ATOM 3935 N N . LEU A 1 256 ? 30.674 2.321 -0.124 1.00 12.74 2914 LEU A N 1
ATOM 3936 C CA . LEU A 1 256 ? 29.460 2.860 0.480 1.00 11.21 2914 LEU A CA 1
ATOM 3937 C C . LEU A 1 256 ? 28.222 2.380 -0.280 1.00 14.84 2914 LEU A C 1
ATOM 3938 O O . LEU A 1 256 ? 27.214 2.033 0.360 1.00 15.04 2914 LEU A O 1
ATOM 3954 N N . ARG A 1 257 ? 28.295 2.322 -1.617 1.00 12.97 2915 ARG A N 1
ATOM 3955 C CA . ARG A 1 257 ? 27.181 1.822 -2.428 1.00 12.29 2915 ARG A CA 1
ATOM 3956 C C . ARG A 1 257 ? 26.925 0.346 -2.236 1.00 13.76 2915 ARG A C 1
ATOM 3957 O O . ARG A 1 257 ? 25.822 -0.122 -2.500 1.00 14.91 2915 ARG A O 1
ATOM 3978 N N . SER A 1 258 ? 27.949 -0.394 -1.819 1.00 12.42 2916 SER A N 1
ATOM 3979 C CA . SER A 1 258 ? 27.795 -1.793 -1.509 1.00 12.45 2916 SER A CA 1
ATOM 3980 C C . SER A 1 258 ? 27.050 -2.012 -0.163 1.00 12.36 2916 SER A C 1
ATOM 3981 O O . SER A 1 258 ? 26.605 -3.126 0.126 1.00 13.24 2916 SER A O 1
ATOM 3989 N N . GLU A 1 259 ? 26.987 -0.954 0.654 1.00 12.12 2917 GLU A N 1
ATOM 3990 C CA . GLU A 1 259 ? 26.230 -0.969 1.904 1.00 12.20 2917 GLU A CA 1
ATOM 3991 C C . GLU A 1 259 ? 24.868 -0.279 1.806 1.00 12.44 2917 GLU A C 1
ATOM 3992 O O . GLU A 1 259 ? 23.933 -0.656 2.524 1.00 12.77 2917 GLU A O 1
ATOM 4004 N N . ARG A 1 260 ? 24.737 0.693 0.911 1.00 11.46 2918 ARG A N 1
ATOM 4005 C CA . ARG A 1 260 ? 23.434 1.328 0.680 1.00 11.81 2918 ARG A CA 1
ATOM 4006 C C . ARG A 1 260 ? 23.445 1.924 -0.696 1.00 11.87 2918 ARG A C 1
ATOM 4007 O O . ARG A 1 260 ? 24.317 2.741 -1.045 1.00 12.80 2918 ARG A O 1
ATOM 4028 N N . MET A 1 261 ? 22.498 1.508 -1.509 1.00 12.51 2919 MET A N 1
ATOM 4029 C CA . MET A 1 261 ? 22.453 1.987 -2.894 1.00 12.61 2919 MET A CA 1
ATOM 4030 C C . MET A 1 261 ? 22.414 3.514 -2.983 1.00 13.42 2919 MET A C 1
ATOM 4031 O O . MET A 1 261 ? 21.813 4.181 -2.166 1.00 13.42 2919 MET A O 1
ATOM 4045 N N . CYS A 1 262 ? 23.080 4.044 -4.008 1.00 14.77 2920 CYS A N 1
ATOM 4046 C CA . CYS A 1 262 ? 23.049 5.465 -4.356 1.00 15.32 2920 CYS A CA 1
ATOM 4047 C C . CYS A 1 262 ? 23.764 6.396 -3.368 1.00 12.01 2920 CYS A C 1
ATOM 4048 O O . CYS A 1 262 ? 23.686 7.591 -3.529 1.00 14.21 2920 CYS A O 1
ATOM 4056 N N . MET A 1 263 ? 24.490 5.859 -2.390 1.00 12.36 2921 MET A N 1
ATOM 4057 C CA . MET A 1 263 ? 25.319 6.714 -1.523 1.00 13.35 2921 MET A CA 1
ATOM 4058 C C . MET A 1 263 ? 26.252 7.601 -2.373 1.00 14.71 2921 MET A C 1
ATOM 4059 O O . MET A 1 263 ? 26.945 7.101 -3.247 1.00 14.46 2921 MET A O 1
ATOM 4073 N N . VAL A 1 264 ? 26.206 8.904 -2.100 1.00 13.36 2922 VAL A N 1
ATOM 4074 C CA . VAL A 1 264 ? 26.794 9.970 -2.935 1.00 13.30 2922 VAL A CA 1
ATOM 4075 C C . VAL A 1 264 ? 26.051 9.910 -4.271 1.00 15.74 2922 VAL A C 1
ATOM 4076 O O . VAL A 1 264 ? 26.465 9.251 -5.214 1.00 18.50 2922 VAL A O 1
ATOM 4089 N N . GLN A 1 265 ? 24.918 10.579 -4.306 1.00 15.84 2923 GLN A N 1
ATOM 4090 C CA . GLN A 1 265 ? 23.923 10.368 -5.326 1.00 20.48 2923 GLN A CA 1
ATOM 4091 C C . GLN A 1 265 ? 24.197 11.047 -6.656 1.00 21.77 2923 GLN A C 1
ATOM 4092 O O . GLN A 1 265 ? 23.732 10.565 -7.694 1.00 24.18 2923 GLN A O 1
ATOM 4106 N N . ASN A 1 266 ? 24.926 12.164 -6.659 1.00 18.09 2924 ASN A N 1
ATOM 4107 C CA . ASN A 1 266 ? 25.126 12.881 -7.921 1.00 19.49 2924 ASN A CA 1
ATOM 4108 C C . ASN A 1 266 ? 26.529 13.378 -8.128 1.00 21.68 2924 ASN A C 1
ATOM 4109 O O . ASN A 1 266 ? 27.340 13.339 -7.210 1.00 18.88 2924 ASN A O 1
ATOM 4120 N N . LEU A 1 267 ? 26.832 13.827 -9.348 1.00 19.37 2925 LEU A N 1
ATOM 4121 C CA . LEU A 1 267 ? 28.185 14.208 -9.717 1.00 19.71 2925 LEU A CA 1
ATOM 4122 C C . LEU A 1 267 ? 28.672 15.390 -8.890 1.00 17.64 2925 LEU A C 1
ATOM 4123 O O . LEU A 1 267 ? 29.830 15.429 -8.509 1.00 18.57 2925 LEU A O 1
ATOM 4139 N N . ALA A 1 268 ? 27.812 16.366 -8.620 1.00 18.71 2926 ALA A N 1
ATOM 4140 C CA . ALA A 1 268 ? 28.214 17.508 -7.805 1.00 17.98 2926 ALA A CA 1
ATOM 4141 C C . ALA A 1 268 ? 28.695 17.084 -6.413 1.00 17.67 2926 ALA A C 1
ATOM 4142 O O . ALA A 1 268 ? 29.657 17.630 -5.898 1.00 18.86 2926 ALA A O 1
ATOM 4149 N N . GLN A 1 269 ? 28.028 16.087 -5.816 1.00 17.26 2927 GLN A N 1
ATOM 4150 C CA . GLN A 1 269 ? 28.445 15.585 -4.493 1.00 15.62 2927 GLN A CA 1
ATOM 4151 C C . GLN A 1 269 ? 29.792 14.861 -4.590 1.00 14.81 2927 GLN A C 1
ATOM 4152 O O . GLN A 1 269 ? 30.647 15.004 -3.728 1.00 15.34 2927 GLN A O 1
ATOM 4166 N N . TYR A 1 270 ? 29.969 14.090 -5.657 1.00 14.80 2928 TYR A N 1
ATOM 4167 C CA . TYR A 1 270 ? 31.228 13.385 -5.908 1.00 15.62 2928 TYR A CA 1
ATOM 4168 C C . TYR A 1 270 ? 32.379 14.380 -6.062 1.00 13.99 2928 TYR A C 1
ATOM 4169 O O . TYR A 1 270 ? 33.434 14.216 -5.443 1.00 16.11 2928 TYR A O 1
ATOM 4187 N N . ILE A 1 271 ? 32.159 15.428 -6.860 1.00 16.63 2929 ILE A N 1
ATOM 4188 C CA . ILE A 1 271 ? 33.170 16.465 -7.058 1.00 15.84 2929 ILE A CA 1
ATOM 4189 C C . ILE A 1 271 ? 33.444 17.203 -5.737 1.00 15.27 2929 ILE A C 1
ATOM 4190 O O . ILE A 1 271 ? 34.612 17.476 -5.392 1.00 17.10 2929 ILE A O 1
ATOM 4206 N N . PHE A 1 272 ? 32.388 17.467 -4.977 1.00 18.02 2930 PHE A N 1
ATOM 4207 C CA . PHE A 1 272 ? 32.545 18.153 -3.686 1.00 15.42 2930 PHE A CA 1
ATOM 4208 C C . PHE A 1 272 ? 33.454 17.366 -2.742 1.00 17.43 2930 PHE A C 1
ATOM 4209 O O . PHE A 1 272 ? 34.275 17.960 -2.050 1.00 16.55 2930 PHE A O 1
ATOM 4226 N N . LEU A 1 273 ? 33.346 16.050 -2.719 1.00 16.20 2931 LEU A N 1
ATOM 4227 C CA . LEU A 1 273 ? 34.270 15.271 -1.880 1.00 15.49 2931 LEU A CA 1
ATOM 4228 C C . LEU A 1 273 ? 35.712 15.499 -2.281 1.00 15.87 2931 LEU A C 1
ATOM 4229 O O . LEU A 1 273 ? 36.616 15.584 -1.426 1.00 17.07 2931 LEU A O 1
ATOM 4245 N N . HIS A 1 274 ? 35.968 15.559 -3.585 1.00 16.54 2932 HIS A N 1
ATOM 4246 C CA . HIS A 1 274 ? 37.332 15.852 -4.023 1.00 20.18 2932 HIS A CA 1
ATOM 4247 C C . HIS A 1 274 ? 37.776 17.273 -3.619 1.00 14.58 2932 HIS A C 1
ATOM 4248 O O . HIS A 1 274 ? 38.923 17.481 -3.232 1.00 17.11 2932 HIS A O 1
ATOM 4263 N N . GLN A 1 275 ? 36.863 18.235 -3.711 1.00 17.43 2933 GLN A N 1
ATOM 4264 C CA . GLN A 1 275 ? 37.184 19.593 -3.300 1.00 18.86 2933 GLN A CA 1
ATOM 4265 C C . GLN A 1 275 ? 37.524 19.663 -1.813 1.00 18.17 2933 GLN A C 1
ATOM 4266 O O . GLN A 1 275 ? 38.452 20.347 -1.400 1.00 20.93 2933 GLN A O 1
ATOM 4280 N N . CYS A 1 276 ? 36.768 18.931 -1.001 1.00 17.00 2934 CYS A N 1
ATOM 4281 C CA . CYS A 1 276 ? 37.073 18.872 0.423 1.00 17.09 2934 CYS A CA 1
ATOM 4282 C C . CYS A 1 276 ? 38.477 18.365 0.673 1.00 19.74 2934 CYS A C 1
ATOM 4283 O O . CYS A 1 276 ? 39.192 18.928 1.489 1.00 20.05 2934 CYS A O 1
ATOM 4291 N N . ILE A 1 277 ? 38.872 17.290 -0.001 1.00 16.89 2935 ILE A N 1
ATOM 4292 C CA . ILE A 1 277 ? 40.226 16.786 0.169 1.00 20.66 2935 ILE A CA 1
ATOM 4293 C C . ILE A 1 277 ? 41.267 17.811 -0.264 1.00 18.81 2935 ILE A C 1
ATOM 4294 O O . ILE A 1 277 ? 42.258 18.0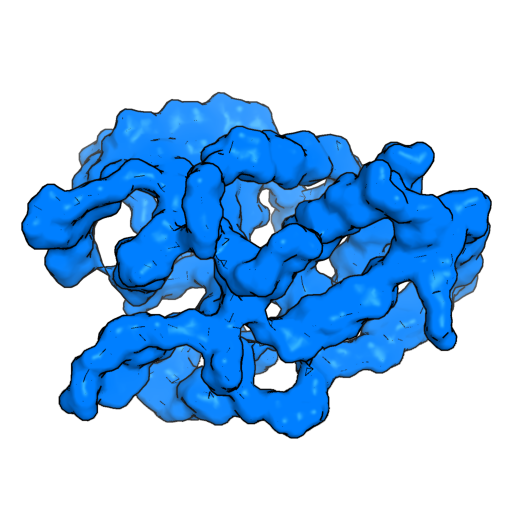42 0.440 1.00 19.74 2935 ILE A O 1
ATOM 4310 N N . LEU A 1 278 ? 41.040 18.459 -1.400 1.00 19.48 2936 LEU A N 1
ATOM 4311 C CA . LEU A 1 278 ? 41.939 19.523 -1.821 1.00 22.82 2936 LEU A CA 1
ATOM 4312 C C . LEU A 1 278 ? 42.093 20.584 -0.737 1.00 22.22 2936 LEU A C 1
ATOM 4313 O O . LEU A 1 278 ? 43.229 21.036 -0.442 1.00 27.64 2936 LEU A O 1
ATOM 4329 N N . ASP A 1 279 ? 40.978 20.984 -0.129 1.00 23.26 2937 ASP A N 1
ATOM 4330 C CA . ASP A 1 279 ? 41.007 22.026 0.900 1.00 27.06 2937 ASP A CA 1
ATOM 4331 C C . ASP A 1 279 ? 41.780 21.565 2.128 1.00 31.77 2937 ASP A C 1
ATOM 4332 O O . ASP A 1 279 ? 42.429 22.359 2.801 1.00 36.56 2937 ASP A O 1
ATOM 4341 N N . LEU A 1 280 ? 41.710 20.272 2.426 1.00 25.34 2938 LEU A N 1
ATOM 4342 C CA . LEU A 1 280 ? 42.380 19.716 3.591 1.00 25.80 2938 LEU A CA 1
ATOM 4343 C C . LEU A 1 280 ? 43.877 19.523 3.402 1.00 29.27 2938 LEU A C 1
ATOM 4344 O O . LEU A 1 280 ? 44.618 19.493 4.378 1.00 29.93 2938 LEU A O 1
ATOM 4360 N N . LEU A 1 281 ? 44.329 19.400 2.160 1.00 25.70 2939 LEU A N 1
ATOM 4361 C CA . LEU A 1 281 ? 45.741 19.118 1.885 1.00 29.73 2939 LEU A CA 1
ATOM 4362 C C . LEU A 1 281 ? 46.553 20.402 1.744 1.00 42.93 2939 LEU A C 1
ATOM 4363 O O . LEU A 1 281 ? 45.972 21.463 1.586 1.00 47.05 2939 LEU A O 1
#

Organism: Homo sapiens (NCBI:txid9606)

InterPro domains:
  IPR000242 Tyrosine-specific protein phosphatase, PTPase domain [PF00102] (2060-2290)
  IPR000242 Tyrosine-specific protein phosphatase, PTPase domain [PR00700] (2089-2096)
  IPR000242 Tyrosine-specific protein phosphatase, PTPase domain [PR00700] (2105-2125)
  IPR000242 Tyrosine-specific protein phosphatase, PTPase domain [PR00700] (2189-2206)
  IPR000242 Tyrosine-specific protein phosphatase, PTPase domain [PR00700] (2228-2246)
  IPR000242 Tyrosine-specific protein phosphatase, PTPase domain [PR00700] (2259-2274)
  IPR000242 Tyrosine-specific protein phosphatase, PTPase domain [PR00700] (2275-2285)
  IPR000242 Tyrosine-specific protein phosphatase, PTPase domain [PS50055] (2036-2292)
  IPR000242 Tyrosine-specific protein phosphatase, PTPase domain [SM00194] (2035-2294)
  IPR000387 Tyrosine-specific protein phosphatases domain [PS50056] (2212-2283)
  IPR003595 Protein-tyrosine phosphatase, catalytic [SM00404] (2190-2291)
  IPR003961 Fibronectin type III [PF00041] (10-92)
  IPR003961 Fibronectin type III [PF00041] (102-188)
  IPR003961 Fibronectin type III [PF00041] (350-432)
  IPR003961 Fibronectin type III [PF00041] (619-694)
  IPR003961 Fibronectin type III [PF00041] (709-789)
  IPR003961 Fibronectin type III [PF00041] (803-888)
  IPR003961 Fibronectin type III [PF00041] (898-983)
  IPR003961 Fibronectin type III [PF00041] (992-1086)
  IPR003961 Fibronectin type III [PF00041] (1200-1273)

Foldseek 3Di:
DDFFFLVCLVVVLVVCPPPNSVNLVVLVVPQALADPPFAQVLCVPPVNVVQAPDNPWAFTPPFAQFFDDDPPDRCRRDHRWGQQQAQPGGSQEIQHAQGDPVCLLVVVSSCVVLVAQEEEAEEPPVDDSADDPVGQWDDRPQKIKGWDDWDDDDQWIKTWIWIDGPRDIGIHIYIYGYQADPDFGHPDCPVLLVSLVVRVVPGDPDSGHYYYYDRNRAAVVLLSRLSNRQVVVVVPDRTGDLSVVQSSRSHGTGCRNPDSRSSSVSSVNSVVVD

GO terms:
  GO:0045598 regulation of fat cell differentiation (P, IDA)
  GO:0009925 basal plasma membrane (C, EXP)

Nearest PDB structures (foldseek):
  4ikc-assembly1_A  TM=1.004E+00  e=1.567E-59  Homo sapiens
  6d4d-assembly1_A  TM=9.588E-01  e=2.522E-33  Homo sapiens
  3qcc-assembly1_A  TM=9.336E-01  e=1.519E-31  Homo sapiens
  2h04-assembly1_A  TM=9.276E-01  e=1.711E-31  Homo sapiens
  2hy3-assembly2_B  TM=9.291E-01  e=1.866E-29  Homo sapiens

Secondary structure (DSSP, 8-state):
---EETTTHHHHHHHHHHHHHHHHHHHHHHS-SS-TT---HHHHSGGGGGG-SSTT----TTTBPPPPPPTTSTTTT--SEEEE--SSSTT-EEEEEPPPGGGHHHHHHHHHHHT--EEEE-S------S-BTTB-EEEETTEEEEEEEEEE-SSEEEEEEEEEETTEEEEEEEEEE----SSSS-S-SHHHHHHHHHHHHH--SSSPPEEEEESSSSSHHHHHHHHHHHHHHHHH-SEE-HHHHHHHHHHHSTTSS-SHHHHHHHHHHHHHH-

Sequence (274 aa):
HMPISKKSFLQHVEELCTNNNLKFQEEFSELPKFLQDLSSTDADLPWNRAKNRFPNIKPYNNNRVKLIADASVPGSDYINASYISGYLCPNEFIATQGPLPGTVGDFWRMVWETRAKTLVMLTQCCHQYWPEDNKPVTVFGDIVITKLMEDVQIDWTIRDLKIERHGDCMTVRQCNFTAWPEHGVPENSAPLIHFVKLVRASRAHDTTPMIVHSSAGVGRTGVFIALDHLTQHINDHDFVDIYGLVAELRSERMCMVQNLAQYIFLHQCILDLL

Solvent-accessible surface area: 13230 Å² total; per-residue (Å²): 174,158,55,40,47,55,208,54,2,96,133,40,12,96,86,9,53,69,119,141,43,98,91,0,82,104,31,23,80,89,9,88,123,108,73,148,140,61,56,14,79,29,0,60,62,82,127,2,139,94,43,18,58,74,119,88,6,32,0,2,34,112,19,16,3,126,5,125,65,74,116,92,75,87,11,22,34,1,9,2,0,0,55,0,39,5,55,143,53,97,73,35,0,0,0,1,8,12,5,33,89,72,8,11,29,36,2,0,57,0,0,44,54,22,132,0,49,3,0,0,1,0,19,88,62,97,74,90,4,12,1,85,111,106,139,58,80,36,96,56,73,91,7,40,0,33,27,93,65,76,54,104,90,158,32,32,7,13,22,20,0,72,0,47,88,134,66,100,77,23,74,0,93,0,1,1,1,38,37,13,47,179,168,39,37,11,191,92,6,57,32,0,12,102,0,0,111,59,1,79,86,44,32,34,186,59,140,16,11,2,0,0,2,4,57,14,0,0,8,48,0,0,0,1,0,0,0,6,20,5,12,31,39,20,129,92,68,104,85,1,51,5,44,15,17,0,36,114,4,13,39,46,0,14,7,0,0,76,67,35,49,17,0,42,9,0,3,82,0,0,39,77,66,88

B-factor: mean 26.25, std 14.12, range [8.83, 97.89]